Protein AF-A0A957F0P4-F1 (afdb_monomer)

Mean predicted aligned error: 5.21 Å

Foldseek 3Di:
DVVVVDDDFDDALLDLVSCLVVQAPDQEAEAPDADQDDPDPVLVCRLSRLQVSLQSVLVSNVVNVRQEYEYEAAPLLLPDPVPDDDDPVHHHDDDRPDSNSVNSNCNVPVHQLVVLVVVRQYEYEHEWAEDDPPDPDPVVVLLVCLVVVHDRDDDDQDKTWYDYPVQVVVVSVCCRVPNGGSYYYYRTDDTDGPVVVSVVSVVVVD

Radius of gyration: 18.05 Å; Cα contacts (8 Å, |Δi|>4): 308; chains: 1; bounding box: 44×34×49 Å

Solvent-accessible surface area (backbone atoms only — not comparable to full-atom values): 12021 Å² total; per-residue (Å²): 97,66,92,76,75,43,87,86,75,83,64,46,60,79,38,61,77,46,42,46,79,73,52,66,91,42,62,65,46,77,48,69,86,68,77,80,72,82,91,52,93,66,56,86,49,42,45,51,44,32,29,47,10,45,44,38,54,58,48,50,42,42,75,70,63,33,72,33,31,37,38,57,60,39,51,56,48,41,59,85,55,86,88,56,91,76,62,84,85,60,74,62,79,83,82,67,94,42,71,62,35,44,25,52,30,43,24,42,67,73,35,50,49,61,37,31,78,72,68,32,40,34,20,38,36,21,39,40,47,72,42,58,92,89,55,82,50,72,66,49,49,48,54,53,39,42,77,70,73,41,90,72,75,87,87,58,91,52,64,47,33,39,30,48,49,65,58,50,52,49,50,52,53,46,37,65,77,70,44,54,68,68,43,67,42,81,42,52,48,69,79,41,45,50,58,60,53,53,52,51,54,49,68,76,75,109

Sequence (206 aa):
MKKLGATVFMGDITDTASLRPAMAGCDVVFHVAAWYKLGAPDWMNAEAINVGGTRRVLRLAHELGITKIVYTSTVAVFGDTQGQLVDESYYKEGPFLTEYDRTKWLAHYKVAVPLIEKGAPIVIVMPGGVYGPGDASFIAQLMRMFYRGLPVLPGSDLTVTYAHVDDIAEGHLLAADKGKVGESYILTGPAIPLNEMVDFWAHLIG

Secondary structure (DSSP, 8-state):
-GGGT-------TT-HHHHHHHHTT-SEEEE------TT-S-GGGHHIIIIIIHHHHHHHHHHTT-SEEEEE--GGGG---TT----TT----S--SSHHHHHHHHHIIIIIHHHHTTT--EEEEEE-EEESTT--SHHHHHHHHHHTT----S----EEEEEEHHHHHHHHHHHHHHPPTT-EEEE---EEEHHHHHHHHHHHH-

Nearest PDB structures (foldseek):
  2x4g-assembly1_A-2  T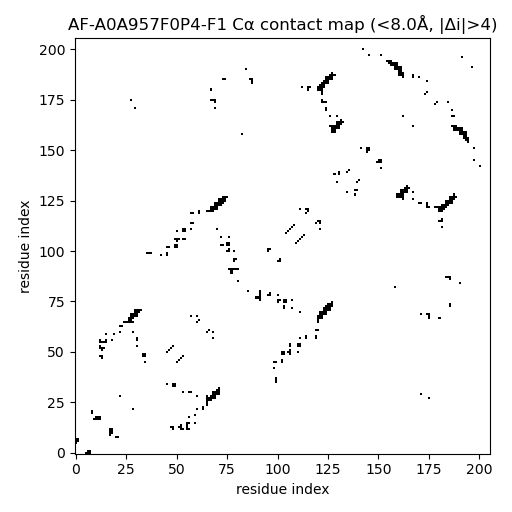M=8.651E-01  e=1.407E-09  Pseudomonas aeruginosa PAO1
  1kvs-assembly1_A  TM=8.479E-01  e=1.033E-09  Escherichia coli
  4id9-assembly1_B  TM=7.919E-01  e=4.917E-10  Agrobacterium fabrum str. C58
  1gy8-assembly1_A  TM=8.149E-01  e=1.917E-09  Trypanosoma brucei
  1gy8-assembly2_C  TM=8.066E-01  e=1.407E-09  Trypanosoma brucei

pLDDT: mean 89.58, std 11.19, range [47.25, 98.88]

Structure (mmCIF, N/CA/C/O backbone):
data_AF-A0A957F0P4-F1
#
_entry.id   AF-A0A957F0P4-F1
#
loop_
_atom_site.group_PDB
_atom_site.id
_atom_site.type_symbol
_atom_site.label_atom_id
_atom_site.label_alt_id
_atom_site.label_comp_id
_atom_site.label_asym_id
_atom_site.label_entity_id
_atom_site.label_seq_id
_atom_site.pdbx_PDB_ins_code
_atom_site.Cartn_x
_atom_site.Cartn_y
_atom_site.Cartn_z
_atom_site.occupancy
_atom_site.B_iso_or_equiv
_atom_site.auth_seq_id
_atom_site.auth_comp_id
_atom_site.auth_asym_id
_atom_site.auth_atom_id
_atom_site.pdbx_PDB_model_num
ATOM 1 N N . MET A 1 1 ? -14.993 -13.308 -8.966 1.00 77.50 1 MET A N 1
ATOM 2 C CA . MET A 1 1 ? -15.612 -12.981 -7.660 1.00 77.50 1 MET A CA 1
ATOM 3 C C . MET A 1 1 ? -16.753 -13.919 -7.293 1.00 77.50 1 MET A C 1
ATOM 5 O O . MET A 1 1 ? -16.487 -14.832 -6.533 1.00 77.50 1 MET A O 1
ATOM 9 N N . LYS A 1 2 ? -17.965 -13.821 -7.867 1.00 84.75 2 LYS A N 1
ATOM 10 C CA . LYS A 1 2 ? -19.083 -14.719 -7.477 1.00 84.75 2 LYS A CA 1
ATOM 11 C C . LYS A 1 2 ? -18.777 -16.219 -7.631 1.00 84.75 2 LYS A C 1
ATOM 13 O O . LYS A 1 2 ? -19.098 -17.005 -6.754 1.00 84.75 2 LYS A O 1
ATOM 18 N N . LYS A 1 3 ? -18.080 -16.605 -8.708 1.00 89.31 3 LYS A N 1
ATOM 19 C CA . LYS A 1 3 ? -17.620 -17.993 -8.934 1.00 89.31 3 LYS A CA 1
ATOM 20 C C . LYS A 1 3 ? -16.593 -18.495 -7.903 1.00 89.31 3 LYS A C 1
ATOM 22 O O . LYS A 1 3 ? -16.383 -19.692 -7.816 1.00 89.31 3 LYS A O 1
ATOM 27 N N . LEU A 1 4 ? -15.966 -17.587 -7.151 1.00 90.12 4 LEU A N 1
ATOM 28 C CA . LEU A 1 4 ? -15.011 -17.887 -6.079 1.00 90.12 4 LEU A CA 1
ATOM 29 C C . LEU A 1 4 ? -15.691 -17.899 -4.694 1.00 90.12 4 LEU A C 1
ATOM 31 O O . LEU A 1 4 ? -15.004 -17.880 -3.684 1.00 90.12 4 LEU A O 1
ATOM 35 N N . GLY A 1 5 ? -17.030 -17.853 -4.632 1.00 93.81 5 GLY A N 1
ATOM 36 C CA . GLY A 1 5 ? -17.782 -17.814 -3.372 1.00 93.81 5 GLY A CA 1
ATOM 37 C C . GLY A 1 5 ? -17.868 -16.434 -2.708 1.00 93.81 5 GLY A C 1
ATOM 38 O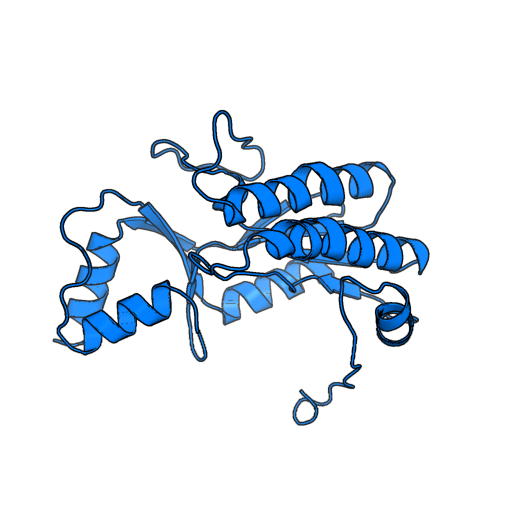 O . GLY A 1 5 ? -18.406 -16.324 -1.614 1.00 93.81 5 GLY A O 1
ATOM 39 N N . ALA A 1 6 ? -17.378 -15.371 -3.357 1.00 93.56 6 ALA A N 1
ATOM 40 C CA . ALA A 1 6 ? -17.411 -14.022 -2.794 1.00 93.56 6 ALA A CA 1
ATOM 41 C C . ALA A 1 6 ? -18.764 -13.321 -3.013 1.00 93.56 6 ALA A C 1
ATOM 43 O O . ALA A 1 6 ? -19.273 -13.258 -4.141 1.00 93.56 6 ALA A O 1
ATOM 44 N N . THR A 1 7 ? -19.284 -12.700 -1.953 1.00 94.25 7 THR A N 1
ATOM 45 C CA . THR A 1 7 ? -20.370 -11.712 -2.034 1.00 94.25 7 THR A CA 1
ATOM 46 C C .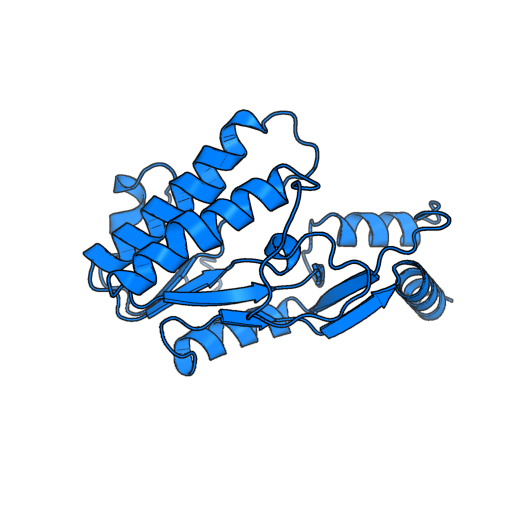 THR A 1 7 ? -19.817 -10.399 -2.582 1.00 94.25 7 THR A C 1
ATOM 48 O O . THR A 1 7 ? -18.770 -9.928 -2.149 1.00 94.25 7 THR A O 1
ATOM 51 N N . VAL A 1 8 ? -20.504 -9.810 -3.563 1.00 93.88 8 VAL A N 1
ATOM 52 C CA . VAL A 1 8 ? -20.060 -8.577 -4.228 1.00 93.88 8 VAL A CA 1
ATOM 53 C C . VAL A 1 8 ? -20.969 -7.429 -3.824 1.00 93.88 8 VAL A C 1
ATOM 55 O O . VAL A 1 8 ? -22.179 -7.506 -4.034 1.00 93.88 8 VAL A O 1
ATOM 58 N N . PHE A 1 9 ? -20.363 -6.359 -3.317 1.00 93.38 9 PHE A N 1
ATOM 59 C CA . PHE A 1 9 ? -21.020 -5.091 -3.031 1.00 93.38 9 PHE A CA 1
ATOM 60 C C . PHE A 1 9 ? -20.532 -4.036 -4.022 1.00 93.38 9 PHE A C 1
ATOM 62 O O . PHE A 1 9 ? -19.339 -3.954 -4.308 1.00 93.38 9 PHE A O 1
ATOM 69 N N . MET A 1 10 ? -21.459 -3.246 -4.558 1.00 93.06 10 MET A N 1
ATOM 70 C CA . MET A 1 10 ? -21.123 -2.094 -5.392 1.00 93.06 10 MET A CA 1
ATOM 71 C C . MET A 1 10 ? -20.923 -0.880 -4.488 1.00 93.06 10 MET A C 1
ATOM 73 O O . MET A 1 10 ? -21.804 -0.569 -3.690 1.00 93.06 10 MET A O 1
ATOM 77 N N . GLY A 1 11 ? -19.791 -0.196 -4.629 1.00 90.12 11 GLY A N 1
ATOM 78 C CA . GLY A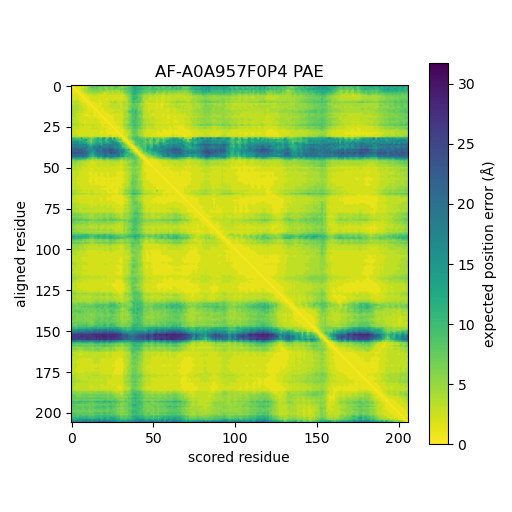 1 11 ? -19.476 1.008 -3.869 1.00 90.12 11 GLY A CA 1
ATOM 79 C C . GLY A 1 11 ? -18.289 1.761 -4.459 1.00 90.12 11 GLY A C 1
ATOM 80 O O . GLY A 1 11 ? -17.597 1.255 -5.344 1.00 90.12 11 GLY A O 1
ATOM 81 N N . ASP A 1 12 ? -18.073 2.972 -3.961 1.00 89.81 12 ASP A N 1
ATOM 82 C CA . ASP A 1 12 ? -16.998 3.877 -4.353 1.00 89.81 12 ASP A CA 1
ATOM 83 C C . ASP A 1 12 ? -16.246 4.317 -3.093 1.00 89.81 12 ASP A C 1
ATOM 85 O O . ASP A 1 12 ? -16.845 4.774 -2.121 1.00 89.81 12 ASP A O 1
ATOM 89 N N . ILE A 1 13 ? -14.918 4.203 -3.096 1.00 90.06 13 ILE A N 1
ATOM 90 C CA . ILE A 1 13 ? -14.091 4.599 -1.948 1.00 90.06 13 ILE A CA 1
ATOM 91 C C . ILE A 1 13 ? -14.142 6.103 -1.650 1.00 90.06 13 ILE A C 1
ATOM 93 O O . ILE A 1 13 ? -13.754 6.524 -0.561 1.00 90.06 13 ILE A O 1
ATOM 97 N N . THR A 1 14 ? -14.641 6.918 -2.577 1.00 88.00 14 THR A N 1
ATOM 98 C CA . THR A 1 14 ? -14.910 8.345 -2.371 1.00 88.00 14 THR A CA 1
ATOM 99 C C . THR A 1 14 ? -16.251 8.614 -1.668 1.00 88.00 14 THR A C 1
ATOM 101 O O . THR A 1 14 ? -16.415 9.693 -1.088 1.00 88.00 14 THR A O 1
ATOM 104 N N . ASP A 1 15 ? -17.148 7.621 -1.601 1.00 92.19 15 ASP A N 1
ATOM 105 C CA . ASP A 1 15 ? -18.433 7.652 -0.894 1.00 92.19 15 ASP A CA 1
ATOM 106 C C . ASP A 1 15 ? -18.465 6.648 0.272 1.00 92.19 15 ASP A C 1
ATOM 108 O O . ASP A 1 15 ? -18.786 5.467 0.122 1.00 92.19 15 ASP A O 1
ATOM 112 N N . THR A 1 16 ? -18.203 7.145 1.482 1.00 92.75 16 THR A N 1
ATOM 113 C CA . THR A 1 16 ? -18.197 6.349 2.718 1.00 92.75 16 THR A CA 1
ATOM 114 C C . THR A 1 16 ? -19.508 5.592 2.967 1.00 92.75 16 THR A C 1
ATOM 116 O O . THR A 1 16 ? -19.476 4.506 3.549 1.00 92.75 16 THR A O 1
ATOM 119 N N . ALA A 1 17 ? -20.663 6.133 2.556 1.00 93.81 17 ALA A N 1
ATOM 120 C CA . ALA A 1 17 ? -21.953 5.484 2.796 1.00 93.81 17 ALA A CA 1
ATOM 121 C C . ALA A 1 17 ? -22.075 4.176 2.003 1.00 93.81 17 ALA A C 1
ATOM 123 O O . ALA A 1 17 ? -22.595 3.189 2.526 1.00 93.81 17 ALA A O 1
ATOM 124 N N . SER A 1 18 ? -21.518 4.145 0.790 1.00 94.75 18 SER A N 1
ATOM 125 C CA . SER A 1 18 ? -21.495 2.957 -0.066 1.00 94.75 18 SER A CA 1
ATOM 126 C C . SER A 1 18 ? -20.615 1.820 0.475 1.00 94.75 18 SER A C 1
ATOM 128 O O . SER A 1 18 ? -20.857 0.653 0.173 1.00 94.75 18 SER A O 1
ATOM 130 N N . LEU A 1 19 ? -19.621 2.135 1.314 1.00 94.81 19 LEU A N 1
ATOM 131 C CA . LEU A 1 19 ? -18.662 1.162 1.850 1.00 94.81 19 LEU A CA 1
ATOM 132 C C . LEU A 1 19 ? -19.191 0.407 3.073 1.00 94.81 19 LEU A C 1
ATOM 134 O O . LEU A 1 19 ? -18.877 -0.766 3.277 1.00 94.81 19 LEU A O 1
ATOM 138 N N . ARG A 1 20 ? -19.998 1.074 3.906 1.00 95.81 20 ARG A N 1
ATOM 139 C CA . ARG A 1 20 ? -20.438 0.544 5.206 1.00 95.81 20 ARG A CA 1
ATOM 140 C C . ARG A 1 20 ? -21.140 -0.819 5.112 1.00 95.81 20 ARG A C 1
ATOM 142 O O . ARG A 1 20 ? -20.781 -1.678 5.915 1.00 95.81 20 ARG A O 1
ATOM 149 N N . PRO A 1 21 ? -22.073 -1.071 4.171 1.00 95.12 21 PRO A N 1
ATOM 150 C CA . PRO A 1 21 ? -22.721 -2.379 4.058 1.00 95.12 21 PRO A CA 1
ATOM 151 C C . PRO A 1 21 ? -21.744 -3.521 3.761 1.00 95.12 21 PRO A C 1
ATOM 153 O O . PRO A 1 21 ? -21.973 -4.640 4.204 1.00 95.12 21 PRO A O 1
ATOM 156 N N . ALA A 1 22 ? -20.662 -3.236 3.032 1.00 93.88 22 ALA A N 1
ATOM 157 C CA . ALA A 1 22 ? -19.657 -4.228 2.664 1.00 93.88 22 ALA A CA 1
ATOM 158 C C . ALA A 1 22 ? -18.653 -4.518 3.792 1.00 93.88 22 ALA A C 1
ATOM 160 O O . ALA A 1 22 ? -18.032 -5.573 3.785 1.00 93.88 22 ALA A O 1
ATOM 161 N N . MET A 1 23 ? -18.470 -3.575 4.724 1.00 96.00 23 MET A N 1
ATOM 162 C CA . MET A 1 23 ? -17.469 -3.651 5.799 1.00 96.00 23 MET A CA 1
ATOM 163 C C . MET A 1 23 ? -18.061 -4.053 7.154 1.00 96.00 23 MET A C 1
ATOM 165 O O . MET A 1 23 ? -17.339 -4.519 8.034 1.00 96.00 23 MET A O 1
ATOM 169 N N . ALA A 1 24 ? -19.362 -3.836 7.361 1.00 95.38 24 ALA A N 1
ATOM 170 C CA . ALA A 1 24 ? -20.020 -4.148 8.621 1.00 95.38 24 ALA A CA 1
ATOM 171 C C . ALA A 1 24 ? -19.988 -5.660 8.902 1.00 95.38 24 ALA A C 1
ATOM 173 O O . ALA A 1 24 ? -20.466 -6.458 8.101 1.00 95.38 24 ALA A O 1
ATOM 174 N N . GLY A 1 25 ? -19.454 -6.036 10.068 1.00 94.44 25 GLY A N 1
ATOM 175 C CA . GLY A 1 25 ? -19.332 -7.434 10.487 1.00 94.44 25 GLY A CA 1
ATOM 176 C C . GLY A 1 25 ? -18.118 -8.174 9.917 1.00 94.44 25 GLY A C 1
ATOM 177 O O . GLY A 1 25 ? -18.003 -9.372 10.148 1.00 94.44 25 GLY A O 1
ATOM 178 N N . CYS A 1 26 ? -17.220 -7.500 9.191 1.00 97.00 26 CYS A N 1
ATOM 179 C CA . CYS A 1 26 ? -15.954 -8.094 8.764 1.00 97.00 26 CYS A CA 1
ATOM 180 C C . CYS A 1 26 ? -14.931 -8.123 9.908 1.00 97.00 26 CYS A C 1
ATOM 182 O O . CYS A 1 26 ? -14.758 -7.129 10.612 1.00 97.00 26 CYS A O 1
ATOM 184 N N . ASP A 1 27 ? -14.183 -9.220 10.020 1.00 96.75 27 ASP A N 1
ATOM 185 C CA . ASP A 1 27 ? -13.060 -9.335 10.963 1.00 96.75 27 ASP A CA 1
ATOM 186 C C . ASP A 1 27 ? -11.808 -8.597 10.464 1.00 96.75 27 ASP A C 1
ATOM 188 O O . ASP A 1 27 ? -11.065 -7.996 11.242 1.00 96.75 27 ASP A O 1
ATOM 192 N N . VAL A 1 28 ? -11.588 -8.623 9.144 1.00 98.00 28 VAL A N 1
ATOM 193 C CA . VAL A 1 28 ? -10.397 -8.078 8.482 1.00 98.00 28 VAL A CA 1
ATOM 194 C C . VAL A 1 28 ? -10.792 -7.269 7.251 1.00 98.00 28 VAL A C 1
ATOM 196 O O . VAL A 1 28 ? -11.670 -7.672 6.488 1.00 98.00 28 VAL A O 1
ATOM 199 N N . VAL A 1 29 ? -10.102 -6.151 7.013 1.00 98.06 29 VAL A N 1
ATOM 200 C CA . VAL A 1 29 ? -10.202 -5.378 5.763 1.00 98.06 29 VAL A CA 1
ATOM 201 C C . VAL A 1 29 ? -8.869 -5.360 5.037 1.00 98.06 29 VAL A C 1
ATOM 203 O O . VAL A 1 29 ? -7.864 -4.941 5.600 1.00 98.06 29 VAL A O 1
ATOM 206 N N . PHE A 1 30 ? -8.885 -5.734 3.759 1.00 98.25 30 PHE A N 1
ATOM 207 C CA . PHE A 1 30 ? -7.763 -5.551 2.841 1.00 98.25 30 PHE A CA 1
ATOM 208 C C . PHE A 1 30 ? -8.038 -4.336 1.952 1.00 98.25 30 PHE A C 1
ATOM 210 O O . PHE A 1 30 ? -8.875 -4.394 1.048 1.00 98.25 30 PHE A O 1
ATOM 217 N N . HIS A 1 31 ? -7.347 -3.224 2.196 1.00 97.44 31 HIS A N 1
ATOM 218 C CA . HIS A 1 31 ? -7.439 -2.033 1.350 1.00 97.44 31 HIS A CA 1
ATOM 219 C C . HIS A 1 31 ? -6.373 -2.076 0.252 1.00 97.44 31 HIS A C 1
ATOM 221 O O . HIS A 1 31 ? -5.286 -1.517 0.398 1.00 97.44 31 HIS A O 1
ATOM 227 N N . VAL A 1 32 ? -6.713 -2.763 -0.843 1.00 92.94 32 VAL A N 1
ATOM 228 C CA . VAL A 1 32 ? -5.866 -2.928 -2.043 1.00 92.94 32 VAL A CA 1
ATOM 229 C C . VAL A 1 32 ? -6.188 -1.879 -3.121 1.00 92.94 32 VAL A C 1
ATOM 231 O O . VAL A 1 32 ? -5.419 -1.669 -4.057 1.00 92.94 32 VAL A O 1
ATOM 234 N N . ALA A 1 33 ? -7.335 -1.200 -3.010 1.00 75.81 33 ALA A N 1
ATOM 235 C CA . ALA A 1 33 ? -7.827 -0.294 -4.040 1.00 75.81 33 ALA A CA 1
ATOM 236 C C . ALA A 1 33 ? -6.955 0.967 -4.157 1.00 75.81 33 ALA A C 1
ATOM 238 O O . ALA A 1 33 ? -6.810 1.739 -3.209 1.00 75.81 33 ALA A O 1
ATOM 239 N N . ALA A 1 34 ? -6.418 1.205 -5.352 1.00 72.62 34 ALA A N 1
ATOM 240 C CA . ALA A 1 34 ? -5.692 2.420 -5.690 1.00 72.62 34 ALA A CA 1
ATOM 241 C C . ALA A 1 34 ? -5.880 2.772 -7.167 1.00 72.62 34 ALA A C 1
ATOM 243 O O . ALA A 1 34 ? -6.068 1.907 -8.024 1.00 72.62 34 ALA A O 1
ATOM 244 N N . TRP A 1 35 ? -5.782 4.059 -7.470 1.00 67.56 35 TRP A N 1
ATOM 245 C CA . TRP A 1 35 ? -5.640 4.554 -8.827 1.00 67.56 35 TRP A CA 1
ATOM 246 C C . TRP A 1 35 ? -4.167 4.462 -9.247 1.00 67.56 35 TRP A C 1
ATOM 248 O O . TRP A 1 35 ? -3.311 5.147 -8.688 1.00 67.56 35 TRP A O 1
ATOM 258 N N . TYR A 1 36 ? -3.882 3.587 -10.218 1.00 57.81 36 TYR A N 1
ATOM 259 C CA . TYR A 1 36 ? -2.530 3.221 -10.678 1.00 57.81 36 TYR A CA 1
ATOM 260 C C . TYR A 1 36 ? -2.198 3.754 -12.095 1.00 57.81 36 TYR A C 1
ATOM 262 O O . TYR A 1 36 ? -1.232 3.337 -12.727 1.00 57.81 36 TYR A O 1
ATOM 270 N N . LYS A 1 37 ? -3.005 4.659 -12.664 1.00 58.59 37 LYS A N 1
ATOM 271 C CA . LYS A 1 37 ? -2.820 5.091 -14.062 1.00 58.59 37 LYS A CA 1
ATOM 272 C C . LYS A 1 37 ? -1.704 6.135 -14.201 1.00 58.59 37 LYS A C 1
ATOM 274 O O . LYS A 1 37 ? -1.940 7.328 -14.040 1.00 58.59 37 LYS A O 1
ATOM 279 N N . LEU A 1 38 ? -0.505 5.689 -14.569 1.00 53.59 38 LEU A N 1
ATOM 280 C CA . LEU A 1 38 ? 0.590 6.567 -14.991 1.00 53.59 38 LEU A CA 1
ATOM 281 C C . LEU A 1 38 ? 0.240 7.249 -16.330 1.00 53.59 38 LEU A C 1
ATOM 283 O O . LEU A 1 38 ? -0.168 6.581 -17.278 1.00 53.59 38 LEU A O 1
ATOM 287 N N . GLY A 1 39 ? 0.375 8.579 -16.406 1.00 48.06 39 GLY A N 1
ATOM 288 C CA . GLY A 1 39 ? 0.202 9.351 -17.649 1.00 48.06 39 GLY A CA 1
ATOM 289 C C . GLY A 1 39 ? -1.243 9.639 -18.088 1.00 48.06 39 GLY A C 1
ATOM 290 O O . GLY A 1 39 ? -1.452 10.106 -19.206 1.00 48.06 39 GLY A O 1
ATOM 291 N N . ALA A 1 40 ? -2.251 9.378 -17.248 1.00 54.91 40 ALA A N 1
ATOM 292 C CA . ALA A 1 40 ? -3.640 9.699 -17.578 1.00 54.91 40 ALA A CA 1
ATOM 293 C C . ALA A 1 40 ? -3.956 11.201 -17.371 1.00 54.91 40 ALA A C 1
ATOM 295 O O . ALA A 1 40 ? -3.537 11.777 -16.367 1.00 54.91 40 ALA A O 1
ATOM 296 N N . PRO A 1 41 ? -4.756 11.831 -18.257 1.00 49.25 41 PRO A N 1
ATOM 297 C CA . PRO A 1 41 ? -5.128 13.248 -18.154 1.00 49.25 41 PRO A CA 1
ATOM 298 C C . PRO A 1 41 ? -6.029 13.575 -16.948 1.00 49.25 41 PRO A C 1
ATOM 300 O O . PRO A 1 41 ? -6.206 14.743 -16.622 1.00 49.25 41 PRO A O 1
ATOM 303 N N . ASP A 1 42 ? -6.562 12.558 -16.264 1.00 57.16 42 ASP A N 1
ATOM 304 C CA . ASP A 1 42 ? -7.463 12.675 -15.108 1.00 57.16 42 ASP A CA 1
ATOM 305 C C . ASP A 1 42 ? -6.715 12.686 -13.755 1.00 57.16 42 ASP A C 1
ATOM 307 O O . ASP A 1 42 ? -7.147 12.109 -12.756 1.00 57.16 42 ASP A O 1
ATOM 311 N N . TRP A 1 43 ? -5.543 13.326 -13.720 1.00 56.50 43 TRP A N 1
ATOM 312 C CA . TRP A 1 43 ? -4.724 13.470 -12.508 1.00 56.50 43 TRP A CA 1
ATOM 313 C C . TRP A 1 43 ? -5.460 14.222 -11.388 1.00 56.50 43 TRP A C 1
ATOM 315 O O . TRP A 1 43 ? -5.186 13.986 -10.212 1.00 56.50 43 TRP A O 1
ATOM 325 N N . MET A 1 44 ? -6.441 15.064 -11.736 1.00 57.91 44 MET A N 1
ATOM 326 C CA . MET A 1 44 ? -7.272 15.804 -10.778 1.00 57.91 44 MET A CA 1
ATOM 327 C C . MET A 1 44 ? -8.018 14.890 -9.791 1.00 57.91 44 MET A C 1
ATOM 329 O O . MET A 1 44 ? -8.282 15.309 -8.666 1.00 57.91 44 MET A O 1
ATOM 333 N N . ASN A 1 45 ? -8.304 13.637 -10.160 1.00 72.75 45 ASN A N 1
ATOM 334 C CA . ASN A 1 45 ? -8.990 12.682 -9.285 1.00 72.75 45 ASN A CA 1
ATOM 335 C C . ASN A 1 45 ? -8.041 11.769 -8.487 1.00 72.75 45 ASN A C 1
ATOM 337 O O . ASN A 1 45 ? -8.479 11.103 -7.546 1.00 72.75 45 ASN A O 1
ATOM 341 N N . ALA A 1 46 ? -6.742 11.750 -8.802 1.00 79.94 46 ALA A N 1
ATOM 342 C CA . ALA A 1 46 ? -5.779 10.836 -8.186 1.00 79.94 46 ALA A CA 1
ATOM 343 C C . ALA A 1 46 ? -5.665 11.042 -6.669 1.00 79.94 46 ALA A C 1
ATOM 345 O O . ALA A 1 46 ? -5.717 10.077 -5.909 1.00 79.94 46 ALA A O 1
ATOM 346 N N . GLU A 1 47 ? -5.564 12.292 -6.209 1.00 87.88 47 GLU A N 1
ATOM 347 C CA . GLU A 1 47 ? -5.467 12.601 -4.778 1.00 87.88 47 GLU A CA 1
ATOM 348 C C . GLU A 1 47 ? -6.774 12.274 -4.040 1.00 87.88 47 GLU A C 1
ATOM 350 O O . GLU A 1 47 ? -6.753 11.646 -2.976 1.00 87.88 47 GLU A O 1
ATOM 355 N N . ALA A 1 48 ? -7.923 12.626 -4.625 1.00 87.88 48 ALA A N 1
ATOM 356 C CA . ALA A 1 48 ? -9.235 12.333 -4.050 1.00 87.88 48 ALA A CA 1
ATOM 357 C C . ALA A 1 48 ? -9.441 10.824 -3.837 1.00 87.88 48 ALA A C 1
ATOM 359 O O . ALA A 1 48 ? -9.963 10.417 -2.797 1.00 87.88 48 ALA A O 1
ATOM 360 N N . ILE A 1 49 ? -8.974 10.000 -4.778 1.00 87.69 49 ILE A N 1
ATOM 361 C CA . ILE A 1 49 ? -9.070 8.541 -4.717 1.00 87.69 49 ILE A CA 1
ATOM 362 C C . ILE A 1 49 ? -7.991 7.957 -3.795 1.00 87.69 49 ILE A C 1
ATOM 364 O O . ILE A 1 49 ? -8.312 7.323 -2.791 1.00 87.69 49 ILE A O 1
ATOM 368 N N . ASN A 1 50 ? -6.710 8.186 -4.092 1.00 91.25 50 ASN A N 1
ATOM 369 C CA . ASN A 1 50 ? -5.603 7.538 -3.384 1.00 91.25 50 ASN A CA 1
ATOM 370 C C . ASN A 1 50 ? -5.458 8.042 -1.949 1.00 91.25 50 ASN A C 1
ATOM 372 O O . ASN A 1 50 ? -5.251 7.235 -1.048 1.00 91.25 50 ASN A O 1
ATOM 376 N N . VAL A 1 51 ? -5.589 9.348 -1.706 1.00 94.75 51 VAL A N 1
ATOM 377 C CA . VAL A 1 51 ? -5.477 9.924 -0.356 1.00 94.75 51 VAL A CA 1
ATOM 378 C C . VAL A 1 51 ? -6.844 9.950 0.313 1.00 94.75 51 VAL A C 1
ATOM 380 O O . VAL A 1 51 ? -7.018 9.432 1.419 1.00 94.75 51 VAL A O 1
ATOM 383 N N . GLY A 1 52 ? -7.832 10.543 -0.358 1.00 94.81 52 GLY A N 1
ATOM 384 C CA . GLY A 1 52 ? -9.174 10.706 0.188 1.00 94.81 52 GLY A CA 1
ATOM 385 C C . GLY A 1 52 ? -9.910 9.379 0.372 1.00 94.81 52 GLY A C 1
ATOM 386 O O . GLY A 1 52 ? -10.535 9.180 1.416 1.00 94.81 52 GLY A O 1
ATOM 387 N N . GLY A 1 53 ? -9.840 8.473 -0.601 1.00 95.06 53 GLY A N 1
ATOM 388 C CA . GLY A 1 53 ? -10.465 7.154 -0.519 1.00 95.06 53 GLY A CA 1
ATOM 389 C C . GLY A 1 53 ? -9.804 6.272 0.534 1.00 95.06 53 GLY A C 1
ATOM 390 O O . GLY A 1 53 ? -10.494 5.731 1.394 1.00 95.06 53 GLY A O 1
ATOM 391 N N . THR A 1 54 ? -8.467 6.239 0.580 1.00 97.25 54 THR A N 1
ATOM 392 C CA . THR A 1 54 ? -7.731 5.554 1.660 1.00 97.25 54 THR A CA 1
ATOM 393 C C . THR A 1 54 ? -8.135 6.074 3.033 1.00 97.25 54 THR A C 1
ATOM 395 O O . THR A 1 54 ? -8.440 5.287 3.926 1.00 97.25 54 THR A O 1
ATOM 398 N N . ARG A 1 55 ? -8.239 7.399 3.212 1.00 97.75 55 ARG A N 1
ATOM 399 C CA . ARG A 1 55 ? -8.693 7.981 4.483 1.00 97.75 55 ARG A CA 1
ATOM 400 C C . ARG A 1 55 ? -10.068 7.476 4.885 1.00 97.75 55 ARG A C 1
ATOM 402 O O . ARG A 1 55 ? -10.251 7.165 6.057 1.00 97.75 55 ARG A O 1
ATOM 409 N N . ARG A 1 56 ? -11.013 7.404 3.947 1.00 97.50 56 ARG A N 1
ATOM 410 C CA . ARG A 1 56 ? -12.385 6.945 4.208 1.00 97.50 56 ARG A CA 1
ATOM 411 C C . ARG A 1 56 ? -12.425 5.467 4.568 1.00 97.50 56 ARG A C 1
ATOM 413 O O . ARG A 1 56 ? -13.008 5.136 5.594 1.00 97.50 56 ARG A O 1
ATOM 420 N N . VAL A 1 57 ? -11.767 4.614 3.783 1.00 97.56 57 VAL A N 1
ATOM 421 C CA . VAL A 1 57 ? -11.718 3.163 4.023 1.00 97.56 57 VAL A CA 1
ATOM 422 C C . VAL A 1 57 ? -11.097 2.864 5.387 1.00 97.56 57 VAL A C 1
ATOM 424 O O . VAL A 1 57 ? -11.717 2.190 6.208 1.00 97.56 57 VAL A O 1
ATOM 427 N N . LEU A 1 58 ? -9.910 3.414 5.666 1.00 98.31 58 LEU A N 1
ATOM 428 C CA . LEU A 1 58 ? -9.192 3.139 6.912 1.00 98.31 58 LEU A CA 1
ATOM 429 C C . LEU A 1 58 ? -9.935 3.687 8.140 1.00 98.31 58 LEU A C 1
ATOM 431 O O . LEU A 1 58 ? -10.040 2.987 9.146 1.00 98.31 58 LEU A O 1
ATOM 435 N N . ARG A 1 59 ? -10.503 4.905 8.065 1.00 98.19 59 ARG A N 1
ATOM 436 C CA . ARG A 1 59 ? -11.333 5.436 9.162 1.00 98.19 59 ARG A CA 1
ATOM 437 C C . ARG A 1 59 ? -12.575 4.597 9.387 1.00 98.19 59 ARG A C 1
ATOM 439 O O . ARG A 1 59 ? -12.867 4.287 10.532 1.00 98.19 59 ARG A O 1
ATOM 446 N N . LEU A 1 60 ? -13.306 4.258 8.328 1.00 98.19 60 LEU A N 1
ATOM 447 C CA . LEU A 1 60 ? -14.552 3.515 8.464 1.00 98.19 60 LEU A CA 1
ATOM 448 C C . LEU A 1 60 ? -14.300 2.127 9.058 1.00 98.19 60 LEU A C 1
ATOM 450 O O . LEU A 1 60 ? -15.058 1.700 9.920 1.00 98.19 60 LEU A O 1
ATOM 454 N N . ALA A 1 61 ? -13.223 1.450 8.648 1.00 98.12 61 ALA A N 1
ATOM 455 C CA . ALA A 1 61 ? -12.837 0.170 9.236 1.00 98.12 61 ALA A CA 1
ATOM 456 C C . ALA A 1 61 ? -12.580 0.305 10.742 1.00 98.12 61 ALA A C 1
ATOM 458 O O . ALA A 1 61 ? -13.096 -0.478 11.536 1.00 98.12 61 ALA A O 1
ATOM 459 N N . HIS A 1 62 ? -11.841 1.344 11.136 1.00 97.88 62 HIS A N 1
ATOM 460 C CA . HIS A 1 62 ? -11.579 1.629 12.541 1.00 97.88 62 HIS A CA 1
ATOM 461 C C . HIS A 1 62 ? -12.861 1.977 13.323 1.00 97.88 62 HIS A C 1
ATOM 463 O O . HIS A 1 62 ? -13.086 1.430 14.398 1.00 97.88 62 HIS A O 1
ATOM 469 N N . GLU A 1 63 ? -13.737 2.821 12.768 1.00 97.75 63 GLU A N 1
ATOM 470 C CA . GLU A 1 63 ? -15.031 3.207 13.358 1.00 97.75 63 GLU A CA 1
ATOM 471 C C . GLU A 1 63 ? -15.985 2.014 13.535 1.00 97.75 63 GLU A C 1
ATOM 473 O O . GLU A 1 63 ? -16.798 2.003 14.456 1.00 97.75 63 GLU A O 1
ATOM 478 N N . LEU A 1 64 ? -15.903 1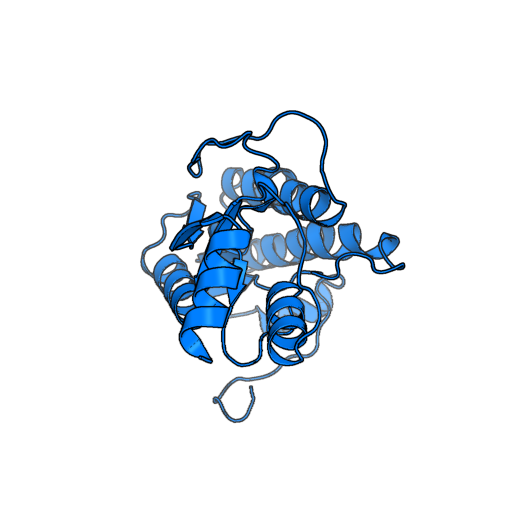.014 12.653 1.00 98.06 64 LEU A N 1
ATOM 479 C CA . LEU A 1 64 ? -16.693 -0.217 12.720 1.00 98.06 64 LEU A CA 1
ATOM 480 C C . LEU A 1 64 ? -16.124 -1.256 13.698 1.00 98.06 64 LEU A C 1
ATOM 482 O O . LEU A 1 64 ? -16.735 -2.308 13.867 1.00 98.06 64 LEU A O 1
ATOM 486 N N . GLY A 1 65 ? -14.986 -0.981 14.342 1.00 97.56 65 GLY A N 1
ATOM 487 C CA . GLY A 1 65 ? -14.360 -1.904 15.289 1.00 97.56 65 GLY A CA 1
ATOM 488 C C . GLY A 1 65 ? -13.695 -3.116 14.632 1.00 97.56 65 GLY A C 1
ATOM 489 O O . GLY A 1 65 ? -13.510 -4.134 15.294 1.00 97.56 65 GLY A O 1
ATOM 490 N N . ILE A 1 66 ? -13.336 -3.022 13.347 1.00 98.06 66 ILE A N 1
ATOM 491 C CA . ILE A 1 66 ? -12.616 -4.084 12.632 1.00 98.06 66 ILE A CA 1
ATOM 492 C C . ILE A 1 66 ? -11.249 -4.271 13.289 1.00 98.06 66 ILE A C 1
ATOM 494 O O . ILE A 1 66 ? -10.531 -3.298 13.522 1.00 98.06 66 ILE A O 1
ATOM 498 N N . THR A 1 67 ? -10.891 -5.515 13.600 1.00 96.50 67 THR A N 1
ATOM 499 C CA . THR A 1 67 ? -9.759 -5.835 14.486 1.00 96.50 67 THR A CA 1
ATOM 500 C C . THR A 1 67 ? -8.420 -5.915 13.758 1.00 96.50 67 THR A C 1
ATOM 502 O O . THR A 1 67 ? -7.371 -5.883 14.402 1.00 96.50 67 THR A O 1
ATOM 505 N N . LYS A 1 68 ? -8.433 -5.977 12.421 1.00 98.31 68 LYS A N 1
ATOM 506 C CA . LYS A 1 68 ? -7.236 -5.948 11.575 1.00 98.31 68 LYS A CA 1
ATOM 507 C C . LYS A 1 68 ? -7.516 -5.272 10.234 1.00 98.31 68 LYS A C 1
ATOM 509 O O . LYS A 1 68 ? -8.481 -5.594 9.544 1.00 98.31 68 LYS A O 1
ATOM 514 N N . ILE A 1 69 ? -6.638 -4.365 9.824 1.00 98.75 69 ILE A N 1
ATOM 515 C CA . ILE A 1 69 ? -6.699 -3.704 8.518 1.00 98.75 69 ILE A CA 1
ATOM 516 C C . ILE A 1 69 ? -5.356 -3.901 7.820 1.00 98.75 69 ILE A C 1
ATOM 518 O O . ILE A 1 69 ? -4.344 -3.421 8.310 1.00 98.75 69 ILE A O 1
ATOM 522 N N . VAL A 1 70 ? -5.328 -4.571 6.673 1.00 98.81 70 VAL A N 1
ATOM 523 C CA . VAL A 1 70 ? -4.136 -4.651 5.820 1.00 98.81 70 VAL A CA 1
ATOM 524 C C . VAL A 1 70 ? -4.229 -3.552 4.767 1.00 98.81 70 VAL A C 1
ATOM 526 O O . VAL A 1 70 ? -5.099 -3.586 3.896 1.00 98.81 70 VAL A O 1
ATOM 529 N N . TYR A 1 71 ? -3.355 -2.553 4.859 1.00 98.75 71 TYR A N 1
ATOM 530 C CA . TYR A 1 71 ? -3.272 -1.452 3.902 1.00 98.75 71 TYR A CA 1
ATOM 531 C C . TYR A 1 71 ? -2.157 -1.693 2.881 1.00 98.75 71 TYR A C 1
ATOM 533 O O . TYR A 1 71 ? -0.985 -1.802 3.245 1.00 98.75 71 TYR A O 1
ATOM 541 N N . THR A 1 72 ? -2.507 -1.708 1.593 1.00 98.19 72 THR A N 1
ATOM 542 C CA . THR A 1 72 ? -1.543 -1.867 0.499 1.00 98.19 72 THR A CA 1
ATOM 543 C C . THR A 1 72 ? -0.955 -0.517 0.075 1.00 98.19 72 THR A C 1
ATOM 545 O O . THR A 1 72 ? -1.509 0.232 -0.744 1.00 98.19 72 THR A O 1
ATOM 548 N N . SER A 1 73 ? 0.217 -0.209 0.624 1.00 96.94 73 SER A N 1
ATOM 549 C CA . SER A 1 73 ? 1.089 0.871 0.163 1.00 96.94 73 SER A CA 1
ATOM 550 C C . SER A 1 73 ? 1.915 0.400 -1.049 1.00 96.94 73 SER A C 1
ATOM 552 O O . SER A 1 73 ? 1.408 -0.320 -1.906 1.00 96.94 73 SER A O 1
ATOM 554 N N . THR A 1 74 ? 3.155 0.859 -1.192 1.00 95.25 74 THR A N 1
ATOM 555 C CA . THR A 1 74 ? 4.102 0.471 -2.245 1.00 95.25 74 THR A CA 1
ATOM 556 C C . THR A 1 74 ? 5.505 0.935 -1.860 1.00 95.25 74 THR A C 1
ATOM 558 O O . THR A 1 74 ? 5.630 1.924 -1.138 1.00 95.25 74 THR A O 1
ATOM 561 N N . VAL A 1 75 ? 6.550 0.282 -2.374 1.00 95.00 75 VAL A N 1
ATOM 562 C CA . VAL A 1 75 ? 7.936 0.782 -2.274 1.00 95.00 75 VAL A CA 1
ATOM 563 C C . VAL A 1 75 ? 8.136 2.133 -2.975 1.00 95.00 75 VAL A C 1
ATOM 565 O O . VAL A 1 75 ? 9.060 2.860 -2.636 1.00 95.00 75 VAL A O 1
ATOM 568 N N . ALA A 1 76 ? 7.239 2.540 -3.885 1.00 92.31 76 ALA A N 1
ATOM 569 C CA . ALA A 1 76 ? 7.322 3.841 -4.561 1.00 92.31 76 ALA A CA 1
ATOM 570 C C . ALA A 1 76 ? 7.228 5.042 -3.597 1.00 92.31 76 ALA A C 1
ATOM 572 O O . ALA A 1 76 ? 7.601 6.162 -3.949 1.00 92.31 76 ALA A O 1
ATOM 573 N N . VAL A 1 77 ? 6.775 4.831 -2.351 1.00 94.94 77 VAL A N 1
ATOM 574 C CA . VAL A 1 77 ? 6.834 5.882 -1.325 1.00 94.94 77 VAL A CA 1
ATOM 575 C C . VAL A 1 77 ? 8.277 6.291 -1.010 1.00 94.94 77 VAL A C 1
ATOM 577 O O . VAL A 1 77 ? 8.496 7.450 -0.663 1.00 94.94 77 VAL A O 1
ATOM 580 N N . PHE A 1 78 ? 9.253 5.402 -1.207 1.00 94.56 78 PHE A N 1
ATOM 581 C CA . PHE A 1 78 ? 10.673 5.685 -0.996 1.00 94.56 78 PHE A CA 1
ATOM 582 C C . PHE A 1 78 ? 11.280 6.591 -2.078 1.00 94.56 78 PHE A C 1
ATOM 584 O O . PHE A 1 78 ? 12.312 7.203 -1.839 1.00 94.56 78 PHE A O 1
ATOM 591 N N . GLY A 1 79 ? 10.621 6.778 -3.227 1.00 90.69 79 GLY A N 1
ATOM 592 C CA . GLY A 1 79 ? 11.159 7.605 -4.311 1.00 90.69 79 GLY A CA 1
ATOM 593 C C . GLY A 1 79 ? 12.470 7.056 -4.887 1.00 90.69 79 GLY A C 1
ATOM 594 O O . GLY A 1 79 ? 12.685 5.847 -4.897 1.00 90.69 79 GLY A O 1
ATOM 595 N N . ASP A 1 80 ? 13.323 7.949 -5.393 1.00 89.56 80 ASP A N 1
ATOM 596 C CA . ASP A 1 80 ? 14.654 7.588 -5.889 1.00 89.56 80 ASP A CA 1
ATOM 597 C C . ASP A 1 80 ? 15.631 7.425 -4.718 1.00 89.56 80 ASP A C 1
ATOM 599 O O . ASP A 1 80 ? 16.018 8.406 -4.078 1.00 89.56 80 ASP A O 1
ATOM 603 N N . THR A 1 81 ? 16.040 6.185 -4.454 1.00 91.50 81 THR A N 1
ATOM 604 C CA . THR A 1 81 ? 16.965 5.841 -3.367 1.00 91.50 81 THR A CA 1
ATOM 605 C C . THR A 1 81 ? 18.437 6.052 -3.730 1.00 91.50 81 THR A C 1
ATOM 607 O O . THR A 1 81 ? 19.311 5.690 -2.942 1.00 91.50 81 THR A O 1
ATOM 610 N N . GLN A 1 82 ? 18.748 6.614 -4.906 1.00 88.62 82 GLN A N 1
ATOM 611 C CA . GLN A 1 82 ? 20.118 6.863 -5.381 1.00 88.62 82 GLN A CA 1
ATOM 612 C C . GLN A 1 82 ? 20.994 5.597 -5.353 1.00 88.62 82 GLN A C 1
ATOM 614 O O . GLN A 1 82 ? 22.166 5.630 -4.979 1.00 88.62 82 GLN A O 1
ATOM 619 N N . GLY A 1 83 ? 20.399 4.452 -5.705 1.00 87.19 83 GLY A N 1
ATOM 620 C CA . GLY A 1 83 ? 21.072 3.150 -5.733 1.00 87.19 83 GLY A CA 1
ATOM 621 C C . GLY A 1 83 ? 21.215 2.463 -4.371 1.00 87.19 83 GLY A C 1
ATOM 622 O O . GLY A 1 83 ? 21.811 1.389 -4.296 1.00 87.19 83 GLY A O 1
ATOM 623 N N . GLN A 1 84 ? 20.671 3.033 -3.292 1.00 91.00 84 GLN A N 1
ATOM 624 C CA . GLN A 1 84 ? 20.661 2.381 -1.984 1.00 91.00 84 GLN A CA 1
ATOM 625 C C . GLN A 1 84 ? 19.540 1.341 -1.896 1.00 91.00 84 GLN A C 1
ATOM 627 O O . GLN A 1 84 ? 18.395 1.608 -2.273 1.00 91.00 84 GLN A O 1
ATOM 632 N N . LEU A 1 85 ? 19.863 0.166 -1.349 1.00 91.56 85 LEU A N 1
ATOM 633 C CA . LEU A 1 85 ? 18.855 -0.785 -0.892 1.00 91.56 85 LEU A CA 1
ATOM 634 C C . LEU A 1 85 ? 18.355 -0.327 0.480 1.00 91.56 85 LEU A C 1
ATOM 636 O O . LEU A 1 85 ? 19.149 -0.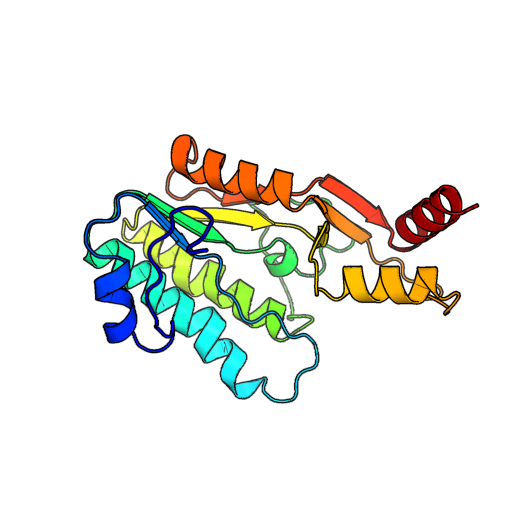169 1.407 1.00 91.56 85 LEU A O 1
ATOM 640 N N . VAL A 1 86 ? 17.051 -0.096 0.583 1.00 95.00 86 VAL A N 1
ATOM 641 C CA . VAL A 1 86 ? 16.412 0.506 1.757 1.00 95.00 86 VAL A CA 1
ATOM 642 C C . VAL A 1 86 ? 15.398 -0.447 2.382 1.00 95.00 86 VAL A C 1
ATO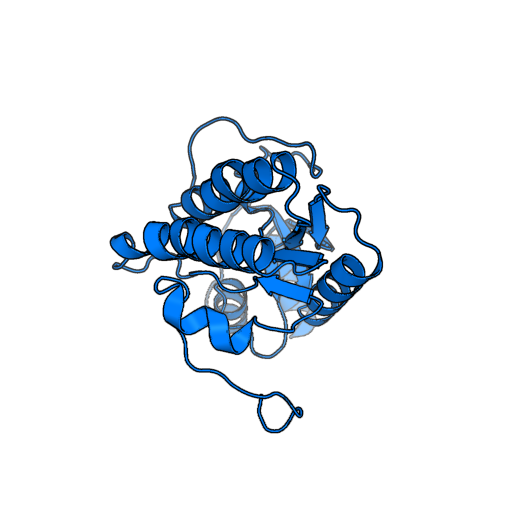M 644 O O . VAL A 1 86 ? 14.876 -1.334 1.704 1.00 95.00 86 VAL A O 1
ATOM 647 N N . ASP A 1 87 ? 15.111 -0.238 3.663 1.00 96.38 87 ASP A N 1
ATOM 648 C CA . ASP A 1 87 ? 14.077 -0.951 4.414 1.00 96.38 87 ASP A CA 1
ATOM 649 C C . ASP A 1 87 ? 12.905 -0.019 4.783 1.00 96.38 87 ASP A C 1
ATOM 651 O O . ASP A 1 87 ? 12.834 1.139 4.362 1.00 96.38 87 ASP A O 1
ATOM 655 N N . GLU A 1 88 ? 11.953 -0.522 5.565 1.00 97.31 88 GLU A N 1
ATOM 656 C CA . GLU A 1 88 ? 10.744 0.192 5.979 1.00 97.31 88 GLU A CA 1
ATOM 657 C C . GLU A 1 88 ? 11.008 1.423 6.853 1.00 97.31 88 GLU A C 1
ATOM 659 O O . GLU A 1 88 ? 10.120 2.268 6.993 1.00 97.31 88 GLU A O 1
ATOM 664 N N . SER A 1 89 ? 12.210 1.554 7.421 1.00 95.88 89 SER A N 1
ATOM 665 C CA . SER A 1 89 ? 12.608 2.736 8.188 1.00 95.88 89 SER A CA 1
ATOM 666 C C . SER A 1 89 ? 12.993 3.916 7.297 1.00 95.88 89 SER A C 1
ATOM 668 O O . SER A 1 89 ? 13.074 5.053 7.772 1.00 95.88 89 SER A O 1
ATOM 670 N N . TYR A 1 90 ? 13.205 3.673 6.001 1.00 96.38 90 TYR A N 1
ATOM 671 C CA . TYR A 1 90 ? 13.608 4.709 5.071 1.00 96.38 90 TYR A CA 1
ATOM 672 C C . TYR A 1 90 ? 12.496 5.728 4.835 1.00 96.38 90 TYR A C 1
ATOM 674 O O . TYR A 1 90 ? 11.339 5.406 4.545 1.00 96.38 90 TYR A O 1
ATOM 682 N N . TYR A 1 91 ? 12.881 6.996 4.905 1.00 94.12 91 TYR A N 1
ATOM 683 C CA . TYR A 1 91 ? 12.006 8.120 4.641 1.00 94.12 91 TYR A CA 1
ATOM 684 C C . TYR A 1 91 ? 12.642 8.995 3.576 1.00 94.12 91 TYR A C 1
ATOM 686 O O . TYR A 1 91 ? 13.747 9.503 3.748 1.00 94.12 91 TYR A O 1
ATOM 694 N N . LYS A 1 92 ? 11.931 9.168 2.465 1.00 92.44 92 LYS A N 1
ATOM 695 C CA . LYS A 1 92 ? 12.474 9.909 1.333 1.00 92.44 92 LYS A CA 1
ATOM 696 C C . LYS A 1 92 ? 12.598 11.400 1.620 1.00 92.44 92 LYS A C 1
ATOM 698 O O . LYS A 1 92 ? 11.734 12.006 2.260 1.00 92.44 92 LYS A O 1
ATOM 703 N N . GLU A 1 93 ? 13.618 11.999 1.030 1.00 87.31 93 GLU A N 1
ATOM 704 C CA . GLU A 1 93 ? 13.805 13.443 0.983 1.00 87.31 93 GLU A CA 1
ATOM 705 C C . GLU A 1 93 ? 13.709 13.930 -0.467 1.00 87.31 93 GLU A C 1
ATOM 707 O O . GLU A 1 93 ? 13.912 13.173 -1.414 1.00 87.31 93 GLU A O 1
ATOM 712 N N . GLY A 1 94 ? 13.363 15.203 -0.656 1.00 88.00 94 GLY A N 1
ATOM 713 C CA . GLY A 1 94 ? 13.277 15.798 -1.988 1.00 88.00 94 GLY A CA 1
ATOM 714 C C . GLY A 1 94 ? 11.933 15.604 -2.712 1.00 88.00 94 GLY A C 1
ATOM 715 O O . GLY A 1 94 ? 10.915 15.259 -2.098 1.00 88.00 94 GLY A O 1
ATOM 716 N N . PRO A 1 95 ? 11.891 15.937 -4.016 1.00 90.00 95 PRO A N 1
ATOM 717 C CA . PRO A 1 95 ? 10.654 16.007 -4.785 1.00 90.00 95 PRO A CA 1
ATOM 718 C C . PRO A 1 95 ? 10.076 14.623 -5.114 1.00 90.00 95 PRO A C 1
ATOM 720 O O . PRO A 1 95 ? 10.751 13.598 -5.067 1.00 90.00 95 PRO A O 1
ATOM 723 N N . PHE A 1 96 ? 8.794 14.596 -5.478 1.00 89.38 96 PHE A N 1
ATOM 724 C CA . PHE A 1 96 ? 8.151 13.401 -6.026 1.00 89.38 96 PHE A CA 1
ATOM 725 C C . PHE A 1 96 ? 8.458 13.278 -7.521 1.00 89.38 96 PHE A C 1
ATOM 727 O O . PHE A 1 96 ? 8.360 14.273 -8.238 1.00 89.38 96 PHE A O 1
ATOM 734 N N . LEU A 1 97 ? 8.783 12.069 -7.989 1.00 84.88 97 LEU A N 1
ATOM 735 C CA . LEU A 1 97 ? 9.020 11.809 -9.413 1.00 84.88 97 LEU A CA 1
ATOM 736 C C . LEU A 1 97 ? 7.710 11.829 -10.208 1.00 84.88 97 LEU A C 1
ATOM 738 O O . LEU A 1 97 ? 7.670 12.307 -11.340 1.00 84.88 97 LEU A O 1
ATOM 742 N N . THR A 1 98 ? 6.627 11.328 -9.608 1.00 85.62 98 THR A N 1
ATOM 743 C CA . THR A 1 98 ? 5.300 11.279 -10.227 1.00 85.62 98 THR A CA 1
ATOM 744 C C . THR A 1 98 ? 4.180 11.662 -9.253 1.00 85.62 98 THR A C 1
ATOM 746 O O . THR A 1 98 ? 4.329 11.597 -8.029 1.00 85.62 98 THR A O 1
ATOM 749 N N . GLU A 1 99 ? 3.007 12.011 -9.795 1.00 86.44 99 GLU A N 1
ATOM 750 C CA . GLU A 1 99 ? 1.801 12.253 -8.985 1.00 86.44 99 GLU A CA 1
ATOM 751 C C . GLU A 1 99 ? 1.324 10.981 -8.263 1.00 86.44 99 GLU A C 1
ATOM 753 O O . GLU A 1 99 ? 0.777 11.035 -7.159 1.00 86.44 99 GLU A O 1
ATOM 758 N N . TYR A 1 100 ? 1.572 9.806 -8.848 1.00 86.06 100 TYR A N 1
ATOM 759 C CA . TYR A 1 100 ? 1.310 8.537 -8.177 1.00 86.06 100 TYR A CA 1
ATOM 760 C C . TYR A 1 100 ? 2.163 8.404 -6.908 1.00 86.06 100 TYR A C 1
ATOM 762 O O . TYR A 1 100 ? 1.611 8.150 -5.834 1.00 86.06 100 TYR A O 1
ATOM 770 N N . ASP A 1 101 ? 3.470 8.675 -6.994 1.00 89.69 101 ASP A N 1
ATOM 771 C CA . ASP A 1 101 ? 4.374 8.612 -5.837 1.00 89.69 101 ASP A CA 1
ATOM 772 C C . ASP A 1 101 ? 3.950 9.609 -4.762 1.00 89.69 101 ASP A C 1
ATOM 774 O O . ASP A 1 101 ? 3.911 9.272 -3.578 1.00 89.69 101 ASP A O 1
ATOM 778 N N . ARG A 1 102 ? 3.573 10.828 -5.171 1.00 92.75 102 ARG A N 1
ATOM 779 C CA . ARG A 1 102 ? 3.045 11.860 -4.271 1.00 92.75 102 ARG A CA 1
ATOM 780 C C . ARG A 1 102 ? 1.806 11.380 -3.531 1.00 92.75 102 ARG A C 1
ATOM 782 O O . ARG A 1 102 ? 1.769 11.414 -2.301 1.00 92.75 102 ARG A O 1
ATOM 789 N N . THR A 1 103 ? 0.790 10.916 -4.251 1.00 93.12 103 THR A N 1
ATOM 790 C CA . THR A 1 103 ? -0.488 10.528 -3.637 1.00 93.12 103 THR A CA 1
ATOM 791 C C . THR A 1 103 ? -0.370 9.269 -2.780 1.00 93.12 103 THR A C 1
ATOM 793 O O . THR A 1 103 ? -0.949 9.227 -1.693 1.00 93.12 103 THR A O 1
ATOM 796 N N . LYS A 1 104 ? 0.418 8.266 -3.189 1.00 94.25 104 LYS A N 1
ATOM 797 C CA . LYS A 1 104 ? 0.699 7.080 -2.363 1.00 94.25 104 LYS A CA 1
ATOM 798 C C . LYS A 1 104 ? 1.487 7.431 -1.106 1.00 94.25 104 LYS A C 1
ATOM 800 O O . LYS A 1 104 ? 1.146 6.942 -0.031 1.00 94.25 104 LYS A O 1
ATOM 805 N N . TRP A 1 105 ? 2.475 8.316 -1.210 1.00 96.19 105 TRP A N 1
ATOM 806 C CA . TRP A 1 105 ? 3.225 8.800 -0.054 1.00 96.19 105 TRP A CA 1
ATOM 807 C C . TRP A 1 105 ? 2.331 9.563 0.928 1.00 96.19 105 TRP A C 1
ATOM 809 O O . TRP A 1 105 ? 2.384 9.312 2.130 1.00 96.19 105 TRP A O 1
ATOM 819 N N . LEU A 1 106 ? 1.451 10.441 0.434 1.00 96.56 106 LEU A N 1
ATOM 820 C CA . LEU A 1 106 ? 0.479 11.153 1.270 1.00 96.56 106 LEU A CA 1
ATOM 821 C C . LEU A 1 106 ? -0.495 10.181 1.948 1.00 96.56 106 LEU A C 1
ATOM 823 O O . LEU A 1 106 ? -0.754 10.304 3.144 1.00 96.56 106 LEU A O 1
ATOM 827 N N . ALA A 1 107 ? -1.011 9.191 1.220 1.00 97.19 107 ALA A N 1
ATOM 828 C CA . ALA A 1 107 ? -1.869 8.156 1.789 1.00 97.19 107 ALA A CA 1
ATOM 829 C C . ALA A 1 107 ? -1.136 7.316 2.855 1.00 97.19 107 ALA A C 1
ATOM 831 O O . ALA A 1 107 ? -1.709 6.979 3.886 1.00 97.19 107 ALA A O 1
ATOM 832 N N . HIS A 1 108 ? 0.146 7.019 2.660 1.00 97.88 108 HIS A N 1
ATOM 833 C CA . HIS A 1 108 ? 0.947 6.294 3.641 1.00 97.88 108 HIS A CA 1
ATOM 834 C C . HIS A 1 108 ? 1.235 7.149 4.888 1.00 97.88 108 HIS A C 1
ATOM 836 O O . HIS A 1 108 ? 0.712 6.875 5.969 1.00 97.88 108 HIS A O 1
ATOM 842 N N . TYR A 1 109 ? 1.994 8.237 4.744 1.00 97.50 109 TYR A N 1
ATOM 843 C CA . TYR A 1 109 ? 2.529 8.997 5.879 1.00 97.50 109 TYR A CA 1
ATOM 844 C C . TYR A 1 109 ? 1.572 10.051 6.448 1.00 97.50 109 TYR A C 1
ATOM 846 O O . TYR A 1 109 ? 1.754 10.495 7.578 1.00 97.50 109 TYR A O 1
ATOM 854 N N . LYS A 1 110 ? 0.558 10.501 5.694 1.00 97.75 110 LYS A N 1
ATOM 855 C CA . LYS A 1 110 ? -0.406 11.534 6.142 1.00 97.75 110 LYS A CA 1
ATOM 856 C C . LYS A 1 110 ? -1.820 10.994 6.372 1.00 97.75 110 LYS A C 1
ATOM 858 O O . LYS A 1 110 ? -2.725 11.757 6.737 1.00 97.75 110 LYS A O 1
ATOM 863 N N . VAL A 1 111 ? -2.031 9.691 6.176 1.00 98.44 111 VAL A N 1
ATOM 864 C CA . VAL A 1 111 ? -3.306 9.023 6.470 1.00 98.44 111 VAL A CA 1
ATOM 865 C C . VAL A 1 111 ? -3.101 7.778 7.318 1.00 98.44 111 VAL A C 1
ATOM 867 O O . VAL A 1 111 ? -3.574 7.771 8.451 1.00 98.44 111 VAL A O 1
ATOM 870 N N . ALA A 1 112 ? -2.427 6.750 6.796 1.00 98.50 112 ALA A N 1
ATOM 871 C CA . ALA A 1 112 ? -2.312 5.465 7.481 1.00 98.50 112 ALA A CA 1
ATOM 872 C C . ALA A 1 112 ? -1.503 5.580 8.782 1.00 98.50 112 ALA A C 1
ATOM 874 O O . ALA A 1 112 ? -2.017 5.208 9.835 1.00 98.50 112 ALA A O 1
ATOM 875 N N . VAL A 1 113 ? -0.308 6.183 8.734 1.00 98.31 113 VAL A N 1
ATOM 876 C CA . VAL A 1 113 ? 0.551 6.368 9.920 1.00 98.31 113 VAL A CA 1
ATOM 877 C C . VAL A 1 113 ? -0.163 7.159 11.035 1.00 98.31 113 VAL A C 1
ATOM 879 O O . VAL A 1 113 ? -0.290 6.630 12.137 1.00 98.31 113 VAL A O 1
ATOM 882 N N . PRO A 1 114 ? -0.782 8.332 10.780 1.00 98.56 114 PRO A N 1
ATOM 883 C CA . PRO A 1 114 ? -1.545 9.030 11.820 1.00 98.56 114 PRO A CA 1
ATOM 884 C C . PRO A 1 114 ? -2.780 8.284 12.346 1.00 98.56 114 PRO A C 1
ATOM 886 O O . PRO A 1 114 ? -3.287 8.617 13.415 1.00 98.56 114 PRO A O 1
ATOM 889 N N . LEU A 1 115 ? -3.345 7.336 11.587 1.00 98.62 115 LEU A N 1
ATOM 890 C CA . LEU A 1 115 ? -4.441 6.492 12.077 1.00 98.62 115 LEU A CA 1
ATOM 891 C C . LEU A 1 115 ? -3.919 5.374 12.982 1.00 98.62 115 LEU A C 1
ATOM 893 O O . LEU A 1 115 ? -4.552 5.099 13.998 1.00 98.62 115 LEU A O 1
ATOM 897 N N . ILE A 1 116 ? -2.761 4.792 12.662 1.00 98.62 116 ILE A N 1
ATOM 898 C CA . ILE A 1 116 ? -2.044 3.853 13.538 1.00 98.62 116 ILE A CA 1
ATOM 899 C C . ILE A 1 116 ? -1.752 4.513 14.888 1.00 98.62 116 ILE A C 1
ATOM 901 O O . ILE A 1 116 ? -2.093 3.955 15.926 1.00 98.62 116 ILE A O 1
ATOM 905 N N . GLU A 1 117 ? -1.216 5.737 14.882 1.00 98.00 117 GLU A N 1
ATOM 906 C CA . GLU A 1 117 ? -0.938 6.517 16.102 1.00 98.00 117 GLU A CA 1
ATOM 907 C C . GLU A 1 117 ? -2.195 6.770 16.954 1.00 98.00 117 GLU A C 1
ATOM 909 O O . GLU A 1 117 ? -2.110 6.944 18.168 1.00 98.00 117 GLU A O 1
ATOM 914 N N . LYS A 1 118 ? -3.378 6.766 16.328 1.00 97.81 118 LYS A N 1
ATOM 915 C CA . LYS A 1 118 ? -4.685 6.900 16.994 1.00 97.81 118 LYS A CA 1
ATOM 916 C C . LYS A 1 118 ? -5.296 5.563 17.423 1.00 97.81 118 LYS A C 1
ATOM 918 O O . LYS A 1 118 ? -6.426 5.550 17.901 1.00 97.81 118 LYS A O 1
ATOM 923 N N . GLY A 1 119 ? -4.571 4.458 17.266 1.00 98.06 119 GLY A N 1
ATOM 924 C CA . GLY A 1 119 ? -5.002 3.122 17.672 1.00 98.06 119 GLY A CA 1
ATOM 925 C C . GLY A 1 119 ? -5.769 2.341 16.604 1.00 98.06 119 GLY A C 1
ATOM 926 O O . GLY A 1 119 ? -6.366 1.315 16.927 1.00 98.06 119 GLY A O 1
ATOM 927 N N . ALA A 1 120 ? -5.774 2.780 15.340 1.00 98.56 120 ALA A N 1
ATOM 928 C CA . ALA A 1 120 ? -6.340 1.967 14.266 1.00 98.56 120 ALA A CA 1
ATOM 929 C C . ALA A 1 120 ? -5.477 0.706 14.046 1.00 98.56 120 ALA A C 1
ATOM 931 O O . ALA A 1 120 ? -4.256 0.828 13.920 1.00 98.56 120 ALA A O 1
ATOM 932 N N . PRO A 1 121 ? -6.073 -0.500 13.950 1.00 98.44 121 PRO A N 1
ATOM 933 C CA . PRO A 1 121 ? -5.328 -1.756 13.891 1.00 98.44 121 PRO A CA 1
ATOM 934 C C . PRO A 1 121 ? -4.802 -2.060 12.480 1.00 98.44 121 PRO A C 1
ATOM 936 O O . PRO A 1 121 ? -5.129 -3.082 11.872 1.00 98.44 121 PRO A O 1
ATOM 939 N N . ILE A 1 122 ? -4.009 -1.141 11.934 1.00 98.88 122 ILE A N 1
ATOM 940 C CA . ILE A 1 122 ? -3.500 -1.199 10.565 1.00 98.88 122 ILE A CA 1
ATOM 941 C C . ILE A 1 122 ? -2.140 -1.903 10.543 1.00 98.88 122 ILE A C 1
ATOM 943 O O . ILE A 1 122 ? -1.261 -1.599 11.342 1.00 98.88 122 ILE A O 1
ATOM 947 N N . VAL A 1 123 ? -1.974 -2.821 9.599 1.00 98.88 123 VAL A N 1
ATOM 948 C CA . VAL A 1 123 ? -0.704 -3.396 9.152 1.00 98.88 123 VAL A CA 1
ATOM 949 C C . VAL A 1 123 ? -0.480 -2.923 7.723 1.00 98.88 123 VAL A C 1
ATOM 951 O O . VAL A 1 123 ? -1.398 -2.994 6.901 1.00 98.88 123 VAL A O 1
ATOM 954 N N . ILE A 1 124 ? 0.712 -2.427 7.409 1.00 98.81 124 ILE A N 1
ATOM 955 C CA . ILE A 1 124 ? 1.012 -1.915 6.072 1.00 98.81 124 ILE A CA 1
ATOM 956 C C . ILE A 1 124 ? 1.841 -2.944 5.311 1.00 98.81 124 ILE A C 1
ATOM 958 O O . ILE A 1 124 ? 2.832 -3.460 5.812 1.00 98.81 124 ILE A O 1
ATOM 962 N N . VAL A 1 125 ? 1.463 -3.212 4.067 1.00 98.69 125 VAL A N 1
ATOM 963 C CA . VAL A 1 125 ? 2.295 -3.969 3.127 1.00 98.69 125 VAL A CA 1
ATOM 964 C C . VAL A 1 125 ? 2.734 -3.064 1.987 1.00 98.69 125 VAL A C 1
ATOM 966 O O . VAL A 1 125 ? 1.987 -2.185 1.548 1.00 98.69 125 VAL A O 1
ATOM 969 N N . MET A 1 126 ? 3.961 -3.251 1.513 1.00 97.81 126 MET A N 1
ATOM 970 C CA . MET A 1 126 ? 4.623 -2.369 0.556 1.00 97.81 126 MET A CA 1
ATOM 971 C C . MET A 1 126 ? 5.141 -3.183 -0.636 1.00 97.81 126 MET A C 1
ATOM 973 O O . MET A 1 126 ? 6.327 -3.506 -0.692 1.00 97.81 126 MET A O 1
ATOM 977 N N . PRO A 1 127 ? 4.268 -3.541 -1.596 1.00 96.12 127 PRO A N 1
ATOM 978 C CA . PRO A 1 127 ? 4.691 -4.260 -2.789 1.00 96.12 127 PRO A CA 1
ATOM 979 C C . PRO A 1 127 ? 5.680 -3.470 -3.655 1.00 96.12 127 PRO A C 1
ATOM 981 O O . PRO A 1 127 ? 5.558 -2.242 -3.794 1.00 96.12 127 PRO A O 1
ATOM 984 N N . GLY A 1 128 ? 6.614 -4.208 -4.261 1.00 92.69 128 GLY A N 1
ATOM 985 C CA . GLY A 1 128 ? 7.417 -3.778 -5.408 1.00 92.69 128 GLY A CA 1
ATOM 986 C C . GLY A 1 128 ? 6.621 -3.749 -6.719 1.00 92.69 128 GLY A C 1
ATOM 987 O O . GLY A 1 128 ? 5.392 -3.633 -6.731 1.00 92.69 128 GLY A O 1
ATOM 988 N N . GLY A 1 129 ? 7.321 -3.877 -7.844 1.00 89.88 129 GLY A N 1
ATOM 989 C CA . GLY A 1 129 ? 6.728 -4.125 -9.155 1.00 89.88 129 GLY A CA 1
ATOM 990 C C . GLY A 1 129 ? 6.056 -5.497 -9.200 1.00 89.88 129 GLY A C 1
ATOM 991 O O . GLY A 1 129 ? 6.719 -6.531 -9.180 1.00 89.88 129 GLY A O 1
ATOM 992 N N . VAL A 1 130 ? 4.728 -5.521 -9.263 1.00 91.44 130 VAL A N 1
ATOM 993 C CA . VAL A 1 130 ? 3.974 -6.779 -9.310 1.00 91.44 130 VAL A CA 1
ATOM 994 C C . VAL A 1 130 ? 3.897 -7.280 -10.748 1.00 91.44 130 VAL A C 1
ATOM 996 O O . VAL A 1 130 ? 3.560 -6.507 -11.643 1.00 91.44 130 VAL A O 1
ATOM 999 N N . TYR A 1 131 ? 4.182 -8.564 -10.964 1.00 90.62 131 TYR A N 1
ATOM 1000 C CA . TYR A 1 131 ? 4.036 -9.227 -12.263 1.00 90.62 131 TYR A CA 1
ATOM 1001 C C . TYR A 1 131 ? 3.307 -10.568 -12.123 1.00 90.62 131 TYR A C 1
ATOM 1003 O O . TYR A 1 131 ? 3.263 -11.160 -11.045 1.00 90.62 131 TYR A O 1
ATOM 1011 N N . GLY A 1 132 ? 2.736 -11.061 -13.222 1.00 90.81 132 GLY A N 1
ATOM 1012 C CA . GLY A 1 132 ? 2.090 -12.372 -13.270 1.00 90.81 132 GLY A CA 1
ATOM 1013 C C . GLY A 1 132 ? 0.868 -12.417 -14.193 1.00 90.81 132 GLY A C 1
ATOM 1014 O O . GLY A 1 132 ? 0.572 -11.451 -14.906 1.00 90.81 132 GLY A O 1
ATOM 1015 N N . PRO A 1 133 ? 0.142 -13.547 -14.216 1.00 89.31 133 PRO A N 1
ATOM 1016 C CA . PRO A 1 133 ? -1.051 -13.707 -15.038 1.00 89.31 133 PRO A CA 1
ATOM 1017 C C . PRO A 1 133 ? -2.115 -12.635 -14.760 1.00 89.31 133 PRO A C 1
ATOM 1019 O O . PRO A 1 133 ? -2.451 -12.344 -13.617 1.00 89.31 133 PRO A O 1
ATOM 1022 N N . GLY A 1 134 ? -2.682 -12.064 -15.827 1.00 84.81 134 GLY A N 1
ATOM 1023 C CA . GLY A 1 134 ? -3.714 -11.024 -15.725 1.00 84.81 134 GLY A CA 1
ATOM 1024 C C . GLY A 1 134 ? -3.186 -9.608 -15.469 1.00 84.81 134 GLY A C 1
ATOM 1025 O O . GLY A 1 134 ? -3.994 -8.684 -15.366 1.00 84.81 134 GLY A O 1
ATOM 1026 N N . ASP A 1 135 ? -1.865 -9.413 -15.417 1.00 84.00 135 ASP A N 1
ATOM 1027 C CA . ASP A 1 135 ? -1.271 -8.099 -15.190 1.00 84.00 135 ASP A CA 1
ATOM 1028 C C . ASP A 1 135 ? -1.573 -7.111 -16.338 1.00 84.00 135 ASP A C 1
ATOM 1030 O O . ASP A 1 135 ? -1.380 -7.387 -17.527 1.00 84.00 135 ASP A O 1
ATOM 1034 N N . ALA A 1 136 ? -2.062 -5.927 -15.975 1.00 81.25 136 ALA A N 1
ATOM 1035 C CA . ALA A 1 136 ? -2.357 -4.814 -16.875 1.00 81.25 136 ALA A CA 1
ATOM 1036 C C . ALA A 1 136 ? -1.419 -3.610 -16.661 1.00 81.25 136 ALA A C 1
ATOM 1038 O O . ALA A 1 136 ? -1.623 -2.555 -17.268 1.00 81.25 136 ALA A O 1
ATOM 1039 N N . SER A 1 137 ? -0.405 -3.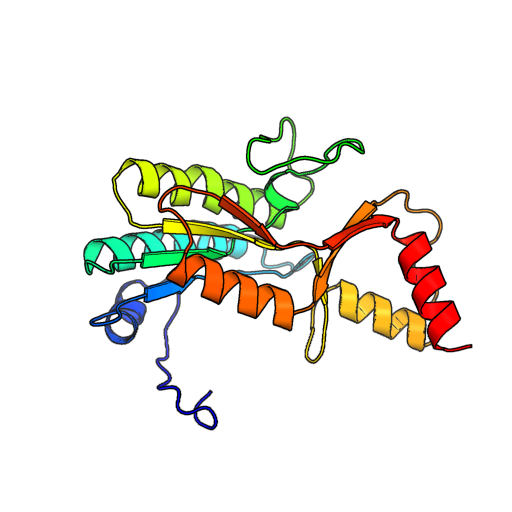761 -15.807 1.00 81.38 137 SER A N 1
ATOM 1040 C CA . SER A 1 137 ? 0.570 -2.737 -15.455 1.00 81.38 137 SER A CA 1
ATOM 1041 C C . SER A 1 137 ? 1.442 -2.317 -16.641 1.00 81.38 137 SER A C 1
ATOM 1043 O O . SER A 1 137 ? 1.422 -2.902 -17.730 1.00 81.38 137 SER A O 1
ATOM 1045 N N . PHE A 1 138 ? 2.246 -1.281 -16.407 1.00 78.25 138 PHE A N 1
ATOM 1046 C CA . PHE A 1 138 ? 3.283 -0.855 -17.338 1.00 78.25 138 PHE A CA 1
ATOM 1047 C C . PHE A 1 138 ? 4.308 -1.970 -17.614 1.00 78.25 138 PHE A C 1
ATOM 1049 O O . PHE A 1 138 ? 4.720 -2.139 -18.757 1.00 78.25 138 PHE A O 1
ATOM 1056 N N . ILE A 1 139 ? 4.645 -2.794 -16.617 1.00 80.06 139 ILE A N 1
ATOM 1057 C CA . ILE A 1 139 ? 5.601 -3.904 -16.762 1.00 80.06 139 ILE A CA 1
ATOM 1058 C C . ILE A 1 139 ? 5.059 -4.946 -17.743 1.00 80.06 139 ILE A C 1
ATOM 1060 O O . ILE A 1 139 ? 5.749 -5.326 -18.687 1.00 80.06 139 ILE A O 1
ATOM 1064 N N . ALA A 1 140 ? 3.790 -5.338 -17.603 1.00 84.38 140 ALA A N 1
ATOM 1065 C CA . ALA A 1 140 ? 3.148 -6.229 -18.565 1.00 84.38 140 ALA A CA 1
ATOM 1066 C C . ALA A 1 140 ? 3.078 -5.625 -19.977 1.00 84.38 140 ALA A C 1
ATOM 1068 O O . ALA A 1 140 ? 3.143 -6.353 -20.967 1.00 84.38 140 ALA A O 1
ATOM 1069 N N . GLN A 1 141 ? 2.934 -4.302 -20.107 1.00 83.75 141 GLN A N 1
ATOM 1070 C CA . GLN A 1 141 ? 3.002 -3.639 -21.413 1.00 83.75 141 GLN A CA 1
ATOM 1071 C C . GLN A 1 141 ? 4.408 -3.719 -22.016 1.00 83.75 141 GLN A C 1
ATOM 1073 O O . GLN A 1 141 ? 4.519 -4.081 -23.187 1.00 83.75 141 GLN A O 1
ATOM 1078 N N . LEU A 1 142 ? 5.459 -3.475 -21.227 1.00 82.31 142 LEU A N 1
ATOM 1079 C CA . LEU A 1 142 ? 6.849 -3.639 -21.661 1.00 82.31 142 LEU A CA 1
ATOM 1080 C C . LEU A 1 142 ? 7.137 -5.081 -22.099 1.00 82.31 142 LEU A C 1
ATOM 1082 O O . LEU A 1 142 ? 7.634 -5.282 -23.203 1.00 82.31 142 LEU A O 1
ATOM 1086 N N . MET A 1 143 ? 6.726 -6.080 -21.310 1.00 85.19 143 MET A N 1
ATOM 1087 C CA . MET A 1 143 ? 6.842 -7.502 -21.670 1.00 85.19 143 MET A CA 1
ATOM 1088 C C . MET A 1 143 ? 6.163 -7.813 -23.013 1.00 85.19 143 MET A C 1
ATOM 1090 O O . MET A 1 143 ? 6.722 -8.503 -23.863 1.00 85.19 143 MET A O 1
ATOM 1094 N N . ARG A 1 144 ? 4.953 -7.285 -23.246 1.00 87.50 144 ARG A N 1
ATOM 1095 C CA . ARG A 1 144 ? 4.224 -7.482 -24.513 1.00 87.50 144 ARG A CA 1
ATOM 1096 C C . ARG A 1 144 ? 4.902 -6.794 -25.693 1.00 87.50 144 ARG A C 1
ATOM 1098 O O . ARG A 1 144 ? 4.854 -7.327 -26.798 1.00 87.50 144 ARG A O 1
ATOM 1105 N N . MET A 1 145 ? 5.465 -5.604 -25.489 1.00 86.44 145 MET A N 1
ATOM 1106 C CA . MET A 1 145 ? 6.229 -4.900 -26.520 1.00 86.44 145 MET A CA 1
ATOM 1107 C C . MET A 1 145 ? 7.486 -5.689 -26.884 1.00 86.44 145 MET A C 1
ATOM 1109 O O . MET A 1 145 ? 7.712 -5.927 -28.070 1.00 86.44 145 MET A O 1
ATOM 1113 N N . PHE A 1 146 ? 8.215 -6.175 -25.877 1.00 87.00 146 PHE A N 1
ATOM 1114 C CA . PHE A 1 146 ? 9.403 -7.010 -26.045 1.00 87.00 146 PHE A CA 1
ATOM 1115 C C . PHE A 1 146 ? 9.084 -8.259 -26.863 1.00 87.00 146 PHE A C 1
ATOM 1117 O O . PHE A 1 146 ? 9.692 -8.503 -27.900 1.00 87.00 146 PHE A O 1
ATOM 1124 N N . TYR A 1 147 ? 8.039 -8.989 -26.466 1.00 87.56 147 TYR A N 1
ATOM 1125 C CA . TYR A 1 147 ? 7.594 -10.196 -27.161 1.00 87.56 147 TYR A CA 1
ATOM 1126 C C . TYR A 1 147 ? 7.185 -9.948 -28.625 1.00 87.56 147 TYR A C 1
ATOM 1128 O O . TYR A 1 147 ? 7.250 -10.844 -29.460 1.00 87.56 147 TYR A O 1
ATOM 1136 N N . ARG A 1 148 ? 6.769 -8.722 -28.967 1.00 89.31 148 ARG A N 1
ATOM 1137 C CA . ARG A 1 148 ? 6.442 -8.314 -30.344 1.00 89.31 148 ARG A CA 1
ATOM 1138 C C . ARG A 1 148 ? 7.663 -7.852 -31.150 1.00 89.31 148 ARG A C 1
ATOM 1140 O O . ARG A 1 148 ? 7.483 -7.377 -32.269 1.00 89.31 148 ARG A O 1
ATOM 1147 N N . GLY A 1 149 ? 8.871 -7.950 -30.596 1.00 84.31 149 GLY A N 1
ATOM 1148 C CA . GLY A 1 149 ? 10.105 -7.478 -31.225 1.00 84.31 149 GLY A CA 1
ATOM 1149 C C . GLY A 1 149 ? 10.228 -5.954 -31.270 1.00 84.31 149 GLY A C 1
ATOM 1150 O O . GLY A 1 149 ? 11.011 -5.426 -32.059 1.00 84.31 149 GLY A O 1
ATOM 1151 N N . LEU A 1 150 ? 9.442 -5.225 -30.467 1.00 82.06 150 LEU A N 1
ATOM 1152 C CA . LEU A 1 150 ? 9.583 -3.776 -30.357 1.00 82.06 150 LEU A CA 1
ATOM 1153 C C . LEU A 1 150 ? 10.740 -3.453 -29.403 1.00 82.06 150 LEU A C 1
ATOM 1155 O O . LEU A 1 150 ? 10.844 -4.100 -28.362 1.00 82.06 150 LEU A O 1
ATOM 1159 N N . PRO A 1 151 ? 11.576 -2.444 -29.700 1.00 70.00 151 PRO A N 1
ATOM 1160 C CA . PRO A 1 151 ? 12.635 -2.022 -28.793 1.00 70.00 151 PRO A CA 1
ATOM 1161 C C . PRO A 1 151 ? 12.059 -1.618 -27.434 1.00 70.00 151 PRO A C 1
ATOM 1163 O O . PRO A 1 151 ? 11.202 -0.733 -27.350 1.00 70.00 151 PRO A O 1
ATOM 1166 N N . VAL A 1 152 ? 12.541 -2.255 -26.369 1.00 67.56 152 VAL A N 1
ATOM 1167 C CA . VAL A 1 152 ? 12.107 -1.994 -24.993 1.00 67.56 152 VAL A CA 1
ATOM 1168 C C . VAL A 1 152 ? 13.272 -1.347 -24.258 1.00 67.56 152 VAL A C 1
ATOM 1170 O O . VAL A 1 152 ? 14.038 -2.016 -23.588 1.00 67.56 152 VAL A O 1
ATOM 1173 N N . LEU A 1 153 ? 13.403 -0.033 -24.461 1.00 64.75 153 LEU A N 1
ATOM 1174 C CA . LEU A 1 153 ? 14.343 0.890 -23.805 1.00 64.75 153 LEU A CA 1
ATOM 1175 C C . LEU A 1 153 ? 15.860 0.666 -24.031 1.00 64.75 153 LEU A C 1
ATOM 1177 O O . LEU A 1 153 ? 16.443 -0.282 -23.517 1.00 64.75 153 LEU A O 1
ATOM 1181 N N . PRO A 1 154 ? 16.558 1.620 -24.678 1.00 47.25 154 PRO A N 1
ATOM 1182 C CA . PRO A 1 154 ? 18.002 1.758 -24.539 1.00 47.25 154 PRO A CA 1
ATOM 1183 C C . PRO A 1 154 ? 18.372 2.475 -23.226 1.00 47.25 154 PRO A C 1
ATOM 1185 O O . PRO A 1 154 ? 17.895 3.579 -22.971 1.00 47.25 154 PRO A O 1
ATOM 1188 N N . GLY A 1 155 ? 19.279 1.884 -22.440 1.00 54.06 155 GLY A N 1
ATOM 1189 C CA . GLY A 1 155 ? 20.153 2.619 -21.513 1.00 54.06 155 GLY A CA 1
ATOM 1190 C C . GLY A 1 155 ? 19.537 3.179 -20.228 1.00 54.06 155 GLY A C 1
ATOM 1191 O O . GLY A 1 155 ? 19.946 4.254 -19.801 1.00 54.06 155 GLY A O 1
ATOM 1192 N N . SER A 1 156 ? 18.573 2.504 -19.598 1.00 58.34 156 SER A N 1
ATOM 1193 C CA . SER A 1 156 ? 18.129 2.919 -18.263 1.00 58.34 156 SER A CA 1
ATOM 1194 C C . SER A 1 156 ? 18.915 2.194 -17.168 1.00 58.34 156 SER A C 1
ATOM 1196 O O . SER A 1 156 ? 18.702 1.000 -16.971 1.00 58.34 156 SER A O 1
ATOM 1198 N N . ASP A 1 157 ? 19.687 2.933 -16.368 1.00 69.81 157 ASP A N 1
ATOM 1199 C CA . ASP A 1 157 ? 20.227 2.487 -15.065 1.00 69.81 157 ASP A CA 1
ATOM 1200 C C . ASP A 1 157 ? 19.118 2.318 -13.995 1.00 69.81 157 ASP A C 1
ATOM 1202 O O . ASP A 1 157 ? 19.365 2.282 -12.789 1.00 69.81 157 ASP A O 1
ATOM 1206 N N . LEU A 1 158 ? 17.853 2.248 -14.429 1.00 80.12 158 LEU A N 1
ATOM 1207 C CA . LEU A 1 158 ? 16.698 2.097 -13.563 1.00 80.12 158 LEU A CA 1
ATOM 1208 C C . LEU A 1 158 ? 16.715 0.700 -12.948 1.00 80.12 158 LEU A C 1
ATOM 1210 O O . LEU A 1 158 ? 16.524 -0.302 -13.637 1.00 80.12 158 LEU A O 1
ATOM 1214 N N . THR A 1 159 ? 16.898 0.663 -11.635 1.00 86.38 159 THR A N 1
ATOM 1215 C CA . THR A 1 159 ? 16.805 -0.552 -10.830 1.00 86.38 159 THR A CA 1
ATOM 1216 C C . THR A 1 159 ? 15.458 -0.601 -10.130 1.00 86.38 159 THR A C 1
ATOM 1218 O O . THR A 1 159 ? 14.971 0.394 -9.595 1.00 86.38 159 THR A O 1
ATOM 1221 N N . VAL A 1 160 ? 14.838 -1.771 -10.160 1.00 85.75 160 VAL A N 1
ATOM 1222 C CA . VAL A 1 160 ? 13.442 -1.976 -9.781 1.00 85.75 160 VAL A CA 1
ATOM 1223 C C . VAL A 1 160 ? 13.326 -3.326 -9.089 1.00 85.75 160 VAL A C 1
ATOM 1225 O O . VAL A 1 160 ? 14.013 -4.283 -9.437 1.00 85.75 160 VAL A O 1
ATOM 1228 N N . THR A 1 161 ? 12.487 -3.405 -8.064 1.00 91.50 161 THR A N 1
ATOM 1229 C CA . THR A 1 161 ? 12.240 -4.649 -7.333 1.00 91.50 161 THR A CA 1
ATOM 1230 C C . THR A 1 161 ? 10.940 -5.276 -7.829 1.00 91.50 161 THR A C 1
ATOM 1232 O O . THR A 1 161 ? 9.982 -4.557 -8.120 1.00 91.50 161 THR A O 1
ATOM 1235 N N . TYR A 1 162 ? 10.900 -6.606 -7.952 1.00 89.69 162 TYR A N 1
ATOM 1236 C CA . TYR A 1 162 ? 9.745 -7.329 -8.497 1.00 89.69 162 TYR A CA 1
ATOM 1237 C C . TYR A 1 162 ? 9.260 -8.445 -7.585 1.00 89.69 162 TYR A C 1
ATOM 1239 O O . TYR A 1 162 ? 10.068 -9.120 -6.954 1.00 89.69 162 TYR A O 1
ATOM 1247 N N . ALA A 1 163 ? 7.954 -8.699 -7.571 1.00 92.88 163 ALA A N 1
ATOM 1248 C CA . ALA A 1 163 ? 7.374 -9.880 -6.936 1.00 92.88 163 ALA A CA 1
ATOM 1249 C C . ALA A 1 163 ? 6.202 -10.436 -7.744 1.00 92.88 163 ALA A C 1
ATOM 1251 O O . ALA A 1 163 ? 5.448 -9.691 -8.380 1.00 92.88 163 ALA A O 1
ATOM 1252 N N . HIS A 1 164 ? 6.063 -11.761 -7.715 1.00 94.12 164 HIS A N 1
ATOM 1253 C CA . HIS A 1 164 ? 4.964 -12.432 -8.385 1.00 94.12 164 HIS A CA 1
ATOM 1254 C C . HIS A 1 164 ? 3.643 -12.123 -7.668 1.00 94.12 164 HIS A C 1
ATOM 1256 O O . 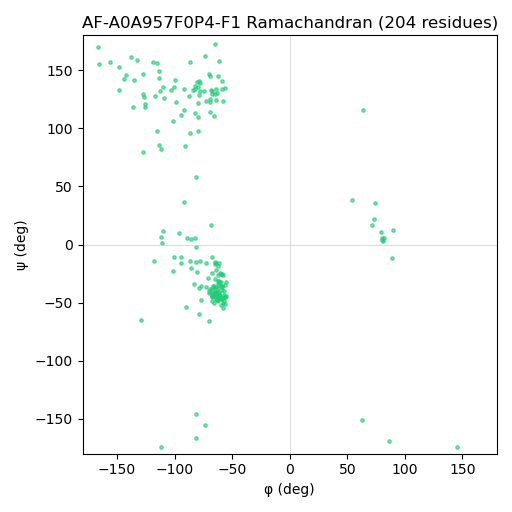HIS A 1 164 ? 3.599 -12.000 -6.444 1.00 94.12 164 HIS A O 1
ATOM 1262 N N . VAL A 1 165 ? 2.550 -12.000 -8.422 1.00 94.25 165 VAL A N 1
ATOM 1263 C CA . VAL A 1 165 ? 1.222 -11.658 -7.885 1.00 94.25 165 VAL A CA 1
ATOM 1264 C C . VAL A 1 165 ? 0.751 -12.623 -6.792 1.00 94.25 165 VAL A C 1
ATOM 1266 O O . VAL A 1 165 ? 0.133 -12.181 -5.823 1.00 94.25 165 VAL A O 1
ATOM 1269 N N . ASP A 1 166 ? 1.091 -13.907 -6.907 1.00 95.81 166 ASP A N 1
ATOM 1270 C CA . ASP A 1 166 ? 0.734 -14.915 -5.903 1.00 95.81 166 ASP A CA 1
ATOM 1271 C C . ASP A 1 166 ? 1.520 -14.722 -4.595 1.00 95.81 166 ASP A C 1
ATOM 1273 O O . ASP A 1 166 ? 0.918 -14.769 -3.524 1.00 95.81 166 ASP A O 1
ATOM 1277 N N . ASP A 1 167 ? 2.814 -14.385 -4.667 1.00 97.38 167 ASP A N 1
ATOM 1278 C CA . ASP A 1 167 ? 3.634 -14.087 -3.482 1.00 97.38 167 ASP A CA 1
ATOM 1279 C C . ASP A 1 167 ? 3.136 -12.817 -2.778 1.00 97.38 167 ASP A C 1
ATOM 1281 O O . ASP A 1 167 ? 3.099 -12.732 -1.550 1.00 97.38 167 ASP A O 1
ATOM 1285 N N . ILE A 1 168 ? 2.701 -11.816 -3.553 1.00 97.06 168 ILE A N 1
ATOM 1286 C CA . ILE A 1 168 ? 2.074 -10.612 -3.003 1.00 97.06 168 ILE A CA 1
ATOM 1287 C C . ILE A 1 168 ? 0.772 -10.970 -2.286 1.00 97.06 168 ILE A C 1
ATOM 1289 O O . ILE A 1 168 ? 0.538 -10.478 -1.180 1.00 97.06 168 ILE A O 1
ATOM 1293 N N . ALA A 1 169 ? -0.077 -11.806 -2.888 1.00 96.94 169 ALA A N 1
ATOM 1294 C CA . ALA A 1 169 ? -1.325 -12.244 -2.273 1.00 96.94 169 ALA A CA 1
ATOM 1295 C C . ALA A 1 169 ? -1.068 -13.025 -0.974 1.00 96.94 169 ALA A C 1
ATOM 1297 O O . ALA A 1 169 ? -1.692 -12.730 0.047 1.00 96.94 169 ALA A O 1
ATOM 1298 N N . GLU A 1 170 ? -0.107 -13.950 -0.977 1.00 98.25 170 GLU A N 1
ATOM 1299 C CA . GLU A 1 170 ? 0.319 -14.675 0.222 1.00 98.25 170 GLU A CA 1
ATOM 1300 C C . GLU A 1 170 ? 0.857 -13.721 1.296 1.00 98.25 170 GLU A C 1
ATOM 1302 O O . GLU A 1 170 ? 0.445 -13.797 2.454 1.00 98.25 170 GLU A O 1
ATOM 1307 N N . GLY A 1 171 ? 1.686 -12.746 0.916 1.00 98.44 171 GLY A N 1
ATOM 1308 C CA . GLY A 1 171 ? 2.197 -11.721 1.825 1.00 98.44 171 GLY A CA 1
ATOM 1309 C C . GLY A 1 171 ? 1.092 -10.886 2.483 1.00 98.44 171 GLY A C 1
ATOM 1310 O O . GLY A 1 171 ? 1.181 -10.578 3.671 1.00 98.44 171 GLY A O 1
ATOM 1311 N N . HIS A 1 172 ? 0.005 -10.574 1.768 1.00 98.62 172 HIS A N 1
ATOM 1312 C CA . HIS A 1 172 ? -1.158 -9.908 2.368 1.00 98.62 172 HIS A CA 1
ATOM 1313 C C . HIS A 1 172 ? -1.845 -10.803 3.407 1.00 98.62 172 HIS A C 1
ATOM 1315 O O . HIS A 1 172 ? -2.182 -10.327 4.493 1.00 98.62 172 HIS A O 1
ATOM 1321 N N . LEU A 1 173 ? -2.037 -12.090 3.106 1.00 98.44 173 LEU A N 1
ATOM 1322 C CA . LEU A 1 173 ? -2.642 -13.042 4.043 1.00 98.44 173 LEU A CA 1
ATOM 1323 C C . LEU A 1 173 ? -1.777 -13.217 5.299 1.00 98.44 173 LEU A C 1
ATOM 1325 O O . LEU A 1 173 ? -2.296 -13.173 6.414 1.00 98.44 173 LEU A O 1
ATOM 1329 N N . LEU A 1 174 ? -0.458 -13.324 5.134 1.00 98.62 174 LEU A N 1
ATOM 1330 C CA . LEU A 1 174 ? 0.493 -13.383 6.244 1.00 98.62 174 LEU A CA 1
ATOM 1331 C C . LEU A 1 174 ? 0.495 -12.092 7.071 1.00 98.62 174 LEU A C 1
ATOM 1333 O O . LEU A 1 174 ? 0.593 -12.158 8.294 1.00 98.62 174 LEU A O 1
ATOM 1337 N N . ALA A 1 175 ? 0.338 -10.924 6.446 1.00 98.56 175 ALA A N 1
ATOM 1338 C CA . ALA A 1 175 ? 0.206 -9.656 7.161 1.00 98.56 175 ALA A CA 1
ATOM 1339 C C . ALA A 1 175 ? -1.093 -9.581 7.984 1.00 98.56 175 ALA A C 1
ATOM 1341 O O . ALA A 1 175 ? -1.089 -9.035 9.089 1.00 98.56 175 ALA A O 1
ATOM 1342 N N . ALA A 1 176 ? -2.192 -10.157 7.489 1.00 98.31 176 ALA A N 1
ATOM 1343 C CA . ALA A 1 176 ? -3.437 -10.249 8.249 1.00 98.31 176 ALA A CA 1
ATOM 1344 C C . ALA A 1 176 ? -3.307 -11.184 9.463 1.00 98.31 176 ALA A C 1
ATOM 1346 O O . ALA A 1 176 ? -3.742 -10.821 10.556 1.00 98.31 176 ALA A O 1
ATOM 1347 N N . ASP A 1 177 ? -2.687 -12.351 9.271 1.00 98.12 177 ASP A N 1
ATOM 1348 C CA . ASP A 1 177 ? -2.559 -13.405 10.286 1.00 98.12 177 ASP A CA 1
ATOM 1349 C C . ASP A 1 177 ? -1.473 -13.094 11.334 1.00 98.12 177 ASP A C 1
ATOM 1351 O O . ASP A 1 177 ? -1.701 -13.159 12.541 1.00 98.12 177 ASP A O 1
ATOM 1355 N N . LYS A 1 178 ? -0.280 -12.697 10.877 1.00 98.38 178 LYS A N 1
ATOM 1356 C CA . LYS A 1 178 ? 0.945 -12.603 11.695 1.00 98.38 178 LYS A CA 1
ATOM 1357 C C . LYS A 1 178 ? 1.510 -11.191 11.797 1.00 98.38 178 LYS A C 1
ATOM 1359 O O . LYS A 1 178 ? 2.378 -10.940 12.634 1.00 98.38 178 LYS A O 1
ATOM 1364 N N . GLY A 1 179 ? 1.048 -10.273 10.951 1.00 98.25 179 GLY A N 1
ATOM 1365 C CA . GLY A 1 179 ? 1.535 -8.901 10.922 1.00 98.25 179 GLY A CA 1
ATOM 1366 C C . GLY A 1 179 ? 1.233 -8.162 12.223 1.00 98.25 179 GLY A C 1
ATOM 1367 O O . GLY A 1 179 ? 0.113 -8.201 12.755 1.00 98.25 179 GLY A O 1
ATOM 1368 N N . LYS A 1 180 ? 2.243 -7.460 12.734 1.00 98.56 180 LYS A N 1
ATOM 1369 C CA . LYS A 1 180 ? 2.118 -6.621 13.925 1.00 98.56 180 LYS A CA 1
ATOM 1370 C C . LYS A 1 180 ? 1.439 -5.307 13.549 1.00 98.56 180 LYS A C 1
ATOM 1372 O O . LYS A 1 180 ? 1.802 -4.670 12.565 1.00 98.56 180 LYS A O 1
ATOM 1377 N N . VAL A 1 181 ? 0.432 -4.916 14.329 1.00 98.31 181 VAL A N 1
ATOM 1378 C CA . VAL A 1 181 ? -0.247 -3.626 14.146 1.00 98.31 181 VAL A CA 1
ATOM 1379 C C . VAL A 1 181 ? 0.769 -2.496 14.279 1.00 98.31 181 VAL A C 1
ATOM 1381 O O . VAL A 1 181 ? 1.561 -2.490 15.215 1.00 98.31 181 VAL A O 1
ATOM 1384 N N . GLY A 1 182 ? 0.706 -1.550 13.349 1.00 98.06 182 GLY A N 1
ATOM 1385 C CA . GLY A 1 182 ? 1.589 -0.396 13.261 1.00 98.06 182 GLY A CA 1
ATOM 1386 C C . GLY A 1 182 ? 2.864 -0.625 12.457 1.00 98.06 182 GLY A C 1
ATOM 1387 O O . GLY A 1 182 ? 3.512 0.351 12.092 1.00 98.06 182 GLY A O 1
ATOM 1388 N N . GLU A 1 183 ? 3.187 -1.874 12.120 1.00 98.50 183 GLU A N 1
ATOM 1389 C CA . GLU A 1 183 ? 4.363 -2.199 11.317 1.00 98.50 183 GLU A CA 1
ATOM 1390 C C . GLU A 1 183 ? 4.074 -2.137 9.813 1.00 98.50 183 GLU A C 1
ATOM 1392 O O . GLU A 1 183 ? 2.933 -2.291 9.349 1.00 98.50 183 GLU A O 1
ATOM 1397 N N . SER A 1 184 ? 5.152 -1.939 9.058 1.00 98.56 184 SER A N 1
ATOM 1398 C CA . SER A 1 184 ? 5.179 -2.015 7.600 1.00 98.56 184 SER A CA 1
ATOM 1399 C C . SER A 1 184 ? 6.034 -3.200 7.153 1.00 98.56 184 SER A C 1
ATOM 1401 O O . SER A 1 184 ? 6.991 -3.553 7.834 1.00 98.56 184 SER A O 1
ATOM 1403 N N . TYR A 1 185 ? 5.688 -3.799 6.012 1.00 98.56 185 TYR A N 1
ATOM 1404 C CA . TYR A 1 185 ? 6.412 -4.935 5.438 1.00 98.56 185 TYR A CA 1
ATOM 1405 C C . TYR A 1 185 ? 6.595 -4.761 3.928 1.00 98.56 185 TYR A C 1
ATOM 1407 O O . TYR A 1 185 ? 5.611 -4.712 3.182 1.00 98.56 185 TYR A O 1
ATOM 1415 N N . ILE A 1 186 ? 7.836 -4.694 3.456 1.00 98.31 186 ILE A N 1
ATOM 1416 C CA . ILE A 1 186 ? 8.194 -4.721 2.038 1.00 98.31 186 ILE A CA 1
ATOM 1417 C C . ILE A 1 186 ? 7.916 -6.116 1.484 1.00 98.31 186 ILE A C 1
ATOM 1419 O O . ILE A 1 186 ? 8.411 -7.122 1.985 1.00 98.31 186 ILE A O 1
ATOM 1423 N N . LEU A 1 187 ? 7.116 -6.168 0.418 1.00 97.69 187 LEU A N 1
ATOM 1424 C CA . LEU A 1 187 ? 6.780 -7.402 -0.289 1.00 97.69 187 LEU A CA 1
ATOM 1425 C C . LEU A 1 187 ? 7.393 -7.349 -1.684 1.00 97.69 187 LEU A C 1
ATOM 1427 O O . LEU A 1 187 ? 6.765 -6.891 -2.642 1.00 97.69 187 LEU A O 1
ATOM 1431 N N . THR A 1 188 ? 8.653 -7.752 -1.793 1.00 95.25 188 THR A N 1
ATOM 1432 C CA . THR A 1 188 ? 9.351 -7.760 -3.075 1.00 95.25 188 THR A CA 1
ATOM 1433 C C . THR A 1 188 ? 10.511 -8.751 -3.101 1.00 95.25 188 THR A C 1
ATOM 1435 O O . THR A 1 188 ? 11.047 -9.118 -2.060 1.00 95.25 188 THR A O 1
ATOM 1438 N N . GLY A 1 189 ? 10.895 -9.177 -4.302 1.00 92.12 189 GLY A N 1
ATOM 1439 C CA . GLY A 1 189 ? 12.138 -9.888 -4.573 1.00 92.12 189 GLY A CA 1
ATOM 1440 C C . GLY A 1 189 ? 13.340 -8.941 -4.714 1.00 92.12 189 GLY A C 1
ATOM 1441 O O . GLY A 1 189 ? 13.244 -7.761 -4.367 1.00 92.12 189 GLY A O 1
ATOM 1442 N N . PRO A 1 190 ? 14.477 -9.439 -5.228 1.00 90.19 190 PRO A N 1
ATOM 1443 C CA . PRO A 1 190 ? 15.704 -8.656 -5.339 1.00 90.19 190 PRO A CA 1
ATOM 1444 C C . PRO A 1 190 ? 15.537 -7.424 -6.239 1.00 90.19 190 PRO A C 1
ATOM 1446 O O . PRO A 1 190 ? 14.654 -7.360 -7.097 1.00 90.19 190 PRO A O 1
ATOM 1449 N N . ALA A 1 191 ? 16.412 -6.443 -6.028 1.00 90.69 191 ALA A N 1
ATOM 1450 C CA . ALA A 1 191 ? 16.563 -5.294 -6.907 1.00 90.69 191 ALA A CA 1
ATOM 1451 C C . ALA A 1 191 ? 17.261 -5.740 -8.197 1.00 90.69 191 ALA A C 1
ATOM 1453 O O . ALA A 1 191 ? 18.347 -6.314 -8.136 1.00 90.69 191 ALA A O 1
ATOM 1454 N N . ILE A 1 192 ? 16.619 -5.506 -9.341 1.00 88.44 192 ILE A N 1
ATOM 1455 C CA . ILE A 1 192 ? 17.097 -5.942 -10.654 1.00 88.44 192 ILE A CA 1
ATOM 1456 C C . ILE A 1 192 ? 17.141 -4.719 -11.583 1.00 88.44 192 ILE A C 1
ATOM 1458 O O . ILE A 1 192 ? 16.134 -4.010 -11.709 1.00 88.44 192 ILE A O 1
ATOM 1462 N N . PRO A 1 193 ? 18.282 -4.440 -12.228 1.00 86.69 193 PRO A N 1
ATOM 1463 C CA . PRO A 1 193 ? 18.370 -3.463 -13.306 1.00 86.69 193 PRO A CA 1
ATOM 1464 C C . PRO A 1 193 ? 17.437 -3.813 -14.474 1.00 86.69 193 PRO A C 1
ATOM 1466 O O . PRO A 1 193 ? 17.300 -4.976 -14.856 1.00 86.69 193 PRO A O 1
ATOM 1469 N N . LEU A 1 194 ? 16.786 -2.817 -15.079 1.00 81.56 194 LEU A N 1
ATOM 1470 C CA . LEU A 1 194 ? 15.802 -3.070 -16.139 1.00 81.56 194 LEU A CA 1
ATOM 1471 C C . LEU A 1 194 ? 16.401 -3.807 -17.354 1.00 81.56 194 LEU A C 1
ATOM 1473 O O . LEU A 1 194 ? 15.716 -4.615 -17.975 1.00 81.56 194 LEU A O 1
ATOM 1477 N N . ASN A 1 195 ? 17.674 -3.570 -17.675 1.00 82.19 195 ASN A N 1
ATOM 1478 C CA . ASN A 1 195 ? 18.391 -4.288 -18.733 1.00 82.19 195 ASN A CA 1
ATOM 1479 C C . ASN A 1 195 ? 18.566 -5.782 -18.417 1.00 82.19 195 ASN A C 1
ATOM 1481 O O . ASN A 1 195 ? 18.300 -6.601 -19.289 1.00 82.19 195 ASN A O 1
ATOM 1485 N N . GLU A 1 196 ? 18.918 -6.150 -17.181 1.00 86.12 196 GLU A N 1
ATOM 1486 C CA . GLU A 1 196 ? 19.044 -7.562 -16.784 1.00 86.12 196 GLU A CA 1
ATOM 1487 C C . GLU A 1 196 ? 17.711 -8.309 -16.909 1.00 86.12 196 GLU A C 1
ATOM 1489 O O . GLU A 1 196 ? 17.662 -9.481 -17.282 1.00 86.12 196 GLU A O 1
ATOM 1494 N N . MET A 1 197 ? 16.601 -7.621 -16.644 1.00 84.81 197 MET A N 1
ATOM 1495 C CA . MET A 1 197 ? 15.269 -8.178 -16.852 1.00 84.81 197 MET A CA 1
ATOM 1496 C C . MET A 1 197 ? 14.957 -8.397 -18.344 1.00 84.81 197 MET A C 1
ATOM 1498 O O . MET A 1 197 ? 14.394 -9.433 -18.703 1.00 84.81 197 MET A O 1
ATOM 1502 N N . VAL A 1 198 ? 15.328 -7.460 -19.220 1.00 83.69 198 VAL A N 1
ATOM 1503 C CA . VAL A 1 198 ? 15.173 -7.625 -20.676 1.00 83.69 198 VAL A CA 1
ATOM 1504 C C . VAL A 1 198 ? 16.039 -8.780 -21.191 1.00 83.69 198 VAL A C 1
ATOM 1506 O O . VAL A 1 198 ? 15.552 -9.601 -21.971 1.00 83.69 198 VAL A O 1
ATOM 1509 N N . ASP A 1 199 ? 17.277 -8.903 -20.708 1.00 86.25 199 ASP A N 1
ATOM 1510 C CA . ASP A 1 199 ? 18.175 -10.018 -21.035 1.00 86.25 199 ASP A CA 1
ATOM 1511 C C . ASP A 1 199 ? 17.585 -11.362 -20.584 1.00 86.25 199 ASP A C 1
ATOM 1513 O O . ASP A 1 199 ? 17.609 -12.347 -21.328 1.00 86.25 199 ASP A O 1
ATOM 1517 N N . PHE A 1 200 ? 16.979 -11.401 -19.394 1.00 87.50 200 PHE A N 1
ATOM 1518 C CA . PHE A 1 200 ? 16.262 -12.576 -18.905 1.00 87.50 200 PHE A CA 1
ATOM 1519 C C . PHE A 1 200 ? 15.091 -12.956 -19.822 1.00 87.50 200 PHE A C 1
ATOM 1521 O O . PHE A 1 200 ? 14.920 -14.132 -20.145 1.00 87.50 200 PHE A O 1
ATOM 1528 N N . TRP A 1 201 ? 14.304 -11.987 -20.296 1.00 87.62 201 TRP A N 1
ATOM 1529 C CA . TRP A 1 201 ? 13.227 -12.267 -21.250 1.00 87.62 201 TRP A CA 1
ATOM 1530 C C . TRP A 1 201 ? 13.747 -12.796 -22.584 1.00 87.62 201 TRP A C 1
ATOM 1532 O O . TRP A 1 201 ? 13.147 -13.727 -23.117 1.00 87.62 201 TRP A O 1
ATOM 1542 N N . ALA A 1 202 ? 14.846 -12.240 -23.104 1.00 86.31 202 ALA A N 1
ATOM 1543 C CA . ALA A 1 202 ? 15.490 -12.726 -24.324 1.00 86.31 202 ALA A CA 1
ATOM 1544 C C . ALA A 1 202 ? 15.911 -14.192 -24.168 1.00 86.31 202 ALA A C 1
ATOM 1546 O O . ALA A 1 202 ? 15.580 -15.032 -25.000 1.00 86.31 202 ALA A O 1
ATOM 1547 N N . HIS A 1 203 ? 16.553 -14.525 -23.047 1.00 88.56 203 HIS A N 1
ATOM 1548 C CA . HIS A 1 203 ? 16.976 -15.893 -22.762 1.00 88.56 203 HIS A CA 1
ATOM 1549 C C . HIS A 1 203 ? 15.806 -16.891 -22.712 1.00 88.56 203 HIS A C 1
ATOM 1551 O O . HIS A 1 203 ? 15.956 -18.033 -23.141 1.00 88.56 203 HIS A O 1
ATOM 1557 N N . LEU A 1 204 ? 14.637 -16.474 -22.213 1.00 88.00 204 LEU A N 1
ATOM 1558 C CA . LEU A 1 204 ? 13.453 -17.334 -22.130 1.00 88.00 204 LEU A CA 1
ATOM 1559 C C . LEU A 1 204 ? 12.817 -17.653 -23.489 1.00 88.00 204 LEU A C 1
ATOM 1561 O O . LEU A 1 204 ? 12.170 -18.694 -23.612 1.00 88.00 204 LEU A O 1
ATOM 1565 N N . ILE A 1 205 ? 12.941 -16.763 -24.478 1.00 84.62 205 ILE A N 1
ATOM 1566 C CA . ILE A 1 205 ? 12.270 -16.916 -25.780 1.00 84.62 205 ILE A CA 1
ATOM 1567 C C . ILE A 1 205 ? 13.183 -17.445 -26.896 1.00 84.62 205 ILE A C 1
ATOM 1569 O O . ILE A 1 205 ? 12.656 -17.858 -27.931 1.00 84.62 205 ILE A O 1
ATOM 1573 N N . GLY A 1 206 ? 14.499 -17.507 -26.658 1.00 73.62 206 GLY A N 1
ATOM 1574 C CA . GLY A 1 206 ? 15.511 -17.926 -27.640 1.00 73.62 206 GLY A CA 1
ATOM 1575 C C . GLY A 1 206 ? 15.836 -16.849 -28.666 1.00 73.62 206 GLY A C 1
ATOM 1576 O O . GLY A 1 206 ? 16.380 -17.237 -29.723 1.00 73.62 206 GLY A O 1
#